Protein 5GI7 (pdb70)

Nearest PDB structures (foldseek):
  5gi7-assembly1_A  TM=1.005E+00  e=7.599E-46  Drosophila melanogaster
  5gih-assembly1_A  TM=1.004E+00  e=3.393E-44  Drosophila melanogaster
  5gii-assembly1_A  TM=1.003E+00  e=4.353E-44  Drosophila melanogaster
  5gi5-assembly1_A  TM=9.878E-01  e=3.208E-40  Drosophila melanogaster
  8wme-assembly2_A  TM=9.781E-01  e=5.289E-39  Drosophila melanogaster

Structure (mmCIF, N/CA/C/O backbone):
data_5GI7
#
_entry.id   5GI7
#
_cell.length_a   43.985
_cell.length_b   56.438
_cell.length_c   83.616
_cell.angle_alpha   90.000
_cell.angle_beta   90.000
_cell.angle_gamma   90.000
#
_symmetry.space_group_name_H-M   'P 21 21 21'
#
loop_
_entity.id
_entity.type
_entity.pdbx_description
1 polymer 'Dopamine N-acetyltransferase'
2 non-polymer 'COENZYME A'
3 non-polymer N-(2-phenylethyl)acetamide
4 non-polymer (4S,5S)-1,2-DITHIANE-4,5-DIOL
5 water water
#
loop_
_atom_site.group_PDB
_atom_site.id
_atom_site.type_symbol
_atom_site.label_atom_id
_atom_site.label_alt_id
_atom_site.label_comp_id
_atom_site.label_asym_id
_atom_site.label_entity_id
_atom_site.label_seq_id
_atom_site.pdbx_PDB_ins_code
_atom_site.Cartn_x
_atom_site.Cartn_y
_atom_site.Cartn_z
_atom_site.occupancy
_atom_site.B_iso_or_equiv
_atom_site.auth_seq_id
_atom_site.auth_comp_id
_atom_site.auth_asym_id
_atom_site.auth_atom_id
_atom_site.pdbx_PDB_model_num
ATOM 1 N N . PRO A 1 6 ? 29.908 83.272 3.688 1.00 25.87 21 PRO A N 1
ATOM 2 C CA . PRO A 1 6 ? 30.245 82.350 2.594 1.00 25.18 21 PRO A CA 1
ATOM 3 C C . PRO A 1 6 ? 31.751 82.281 2.336 1.00 23.25 21 PRO A C 1
ATOM 4 O O . PRO A 1 6 ? 32.374 83.314 2.116 1.00 24.35 21 PRO A O 1
ATOM 8 N N . TYR A 1 7 ? 32.327 81.081 2.372 1.00 20.45 22 TYR A N 1
ATOM 9 C CA . TYR A 1 7 ? 33.764 80.922 2.134 1.00 18.69 22 TYR A CA 1
ATOM 10 C C . TYR A 1 7 ? 34.074 79.588 1.450 1.00 16.92 22 TYR A C 1
ATOM 11 O O . TYR A 1 7 ? 33.262 78.661 1.485 1.00 18.30 22 TYR A O 1
ATOM 20 N N . THR A 1 8 ? 35.240 79.506 0.812 1.00 14.56 23 THR A N 1
ATOM 21 C CA . THR A 1 8 ? 35.713 78.268 0.197 1.00 14.15 23 THR A CA 1
ATOM 22 C C . THR A 1 8 ? 36.908 77.723 0.969 1.00 12.28 23 THR A C 1
ATOM 23 O O . THR A 1 8 ? 37.558 78.454 1.718 1.00 12.13 23 THR A O 1
ATOM 27 N N . ILE A 1 9 ? 37.180 76.435 0.790 1.00 12.13 24 ILE A N 1
ATOM 28 C CA . ILE A 1 9 ? 38.389 75.813 1.311 1.00 11.12 24 ILE A CA 1
ATOM 29 C C . ILE A 1 9 ? 39.157 75.311 0.093 1.00 10.73 24 ILE A C 1
ATOM 30 O O . ILE A 1 9 ? 38.635 74.512 -0.686 1.00 13.09 24 ILE A O 1
ATOM 35 N N . GLU A 1 10 ? 40.380 75.806 -0.083 1.00 9.51 25 GLU A N 1
ATOM 36 C CA . GLU A 1 10 ? 41.152 75.558 -1.299 1.00 10.31 25 GLU A CA 1
ATOM 37 C C . GLU A 1 10 ?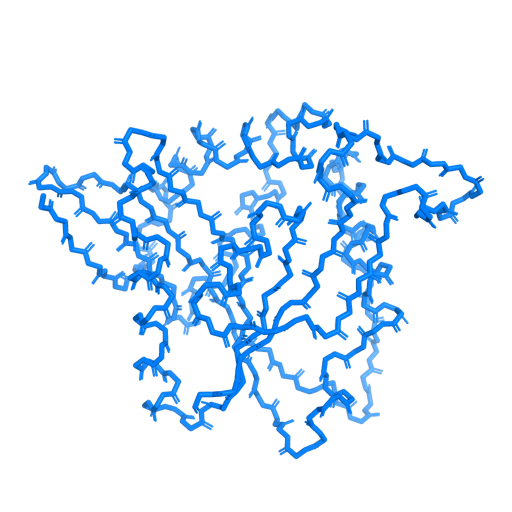 42.575 75.153 -0.972 1.00 9.82 25 GLU A C 1
ATOM 38 O O . GLU A 1 10 ? 43.107 75.522 0.068 1.00 9.47 25 GLU A O 1
ATOM 44 N N . LEU A 1 11 ? 43.197 74.410 -1.878 1.00 10.33 26 LEU A N 1
ATOM 45 C CA . LEU A 1 11 ? 44.604 74.079 -1.747 1.00 10.48 26 LEU A CA 1
ATOM 46 C C . LEU A 1 11 ? 45.440 75.353 -1.854 1.00 10.13 26 LEU A C 1
ATOM 47 O O . LEU A 1 11 ? 45.216 76.190 -2.729 1.00 11.53 26 LEU A O 1
ATOM 52 N N . ILE A 1 12 ? 46.406 75.495 -0.962 1.00 9.70 27 ILE A N 1
ATOM 53 C CA . ILE A 1 12 ? 47.345 76.597 -1.051 1.00 10.38 27 ILE A CA 1
ATOM 54 C C . ILE A 1 12 ? 48.381 76.316 -2.135 1.00 11.77 27 ILE A C 1
ATOM 55 O O . ILE A 1 12 ? 49.014 75.252 -2.139 1.00 12.89 27 ILE A O 1
ATOM 60 N N . GLN A 1 13 ? 48.507 77.274 -3.056 1.00 12.66 28 GLN A N 1
ATOM 61 C CA . GLN A 1 13 ? 49.396 77.219 -4.216 1.00 14.62 28 GLN A CA 1
ATOM 62 C C . GLN A 1 13 ? 50.684 77.966 -3.902 1.00 15.16 28 GLN A C 1
ATOM 63 O O . GLN A 1 13 ? 50.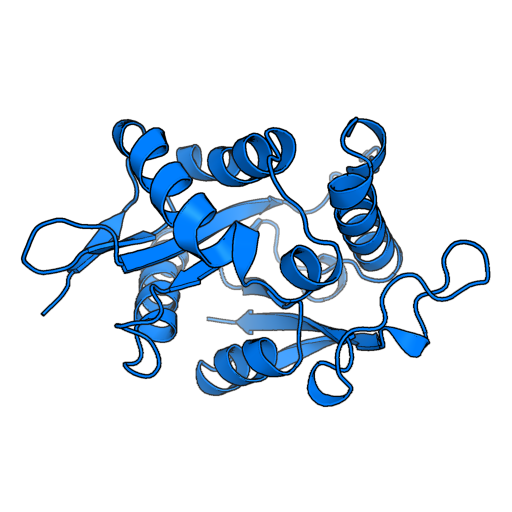707 78.796 -2.997 1.00 14.31 28 GLN A O 1
ATOM 69 N N . PRO A 1 14 ? 51.763 77.684 -4.655 1.00 16.10 29 PRO A N 1
ATOM 70 C CA . PRO A 1 14 ? 53.023 78.383 -4.373 1.00 17.54 29 PRO A CA 1
ATOM 71 C C . PRO A 1 14 ? 52.890 79.905 -4.455 1.00 17.83 29 PRO A C 1
ATOM 72 O O . PRO A 1 14 ? 53.501 80.609 -3.649 1.00 18.88 29 PRO A O 1
ATOM 76 N N . GLU A 1 15 ? 52.075 80.407 -5.377 1.00 18.12 30 GLU A N 1
ATOM 77 C CA . GLU A 1 15 ? 51.917 81.850 -5.524 1.00 18.65 30 GLU A CA 1
ATOM 78 C C . GLU A 1 15 ? 51.175 82.488 -4.349 1.00 17.42 30 GLU A C 1
ATOM 79 O O . GLU A 1 15 ? 51.065 83.712 -4.276 1.00 18.29 30 GLU A O 1
ATOM 85 N N . ASP A 1 16 ? 50.676 81.660 -3.433 1.00 14.88 31 ASP A N 1
ATOM 86 C CA . ASP A 1 16 ? 49.937 82.156 -2.278 1.00 13.37 31 ASP A CA 1
ATOM 87 C C . ASP A 1 16 ? 50.828 82.469 -1.083 1.00 12.93 31 ASP A C 1
ATOM 88 O O . ASP A 1 16 ? 50.338 82.955 -0.065 1.00 12.45 31 ASP A O 1
ATOM 93 N N . GLY A 1 17 ? 52.119 82.169 -1.194 1.00 12.94 32 GLY A N 1
ATOM 94 C CA . GLY A 1 17 ? 53.028 82.286 -0.066 1.00 13.48 32 GLY A CA 1
ATOM 95 C C . GLY A 1 17 ? 52.985 83.630 0.634 1.00 12.79 32 GLY A C 1
ATOM 96 O O . GLY A 1 17 ? 52.870 83.701 1.853 1.00 12.35 32 GLY A O 1
ATOM 97 N N . GLU A 1 18 ? 53.063 84.703 -0.137 1.00 12.97 33 GLU A N 1
ATOM 98 C CA . GLU A 1 18 ? 53.057 86.031 0.455 1.00 13.93 33 GLU A CA 1
ATOM 99 C C . GLU A 1 18 ? 51.746 86.325 1.171 1.00 12.40 33 GLU A C 1
ATOM 100 O O . GLU A 1 18 ? 51.751 86.881 2.265 1.00 12.15 33 GLU A O 1
ATOM 106 N N . ALA A 1 19 ? 50.628 85.944 0.562 1.00 11.29 34 ALA A N 1
ATOM 107 C CA . ALA A 1 19 ? 49.326 86.178 1.177 1.00 11.38 34 ALA A CA 1
ATOM 108 C C . ALA A 1 19 ? 49.157 85.359 2.454 1.00 9.77 34 ALA A C 1
ATOM 109 O O . ALA A 1 19 ? 48.565 85.824 3.432 1.00 9.57 34 ALA A O 1
ATOM 111 N N . VAL A 1 20 ? 49.662 84.130 2.442 1.00 9.06 35 VAL A N 1
ATOM 112 C CA . VAL A 1 20 ? 49.600 83.295 3.633 1.00 8.92 35 VAL A CA 1
ATOM 113 C C . VAL A 1 20 ? 50.401 83.938 4.767 1.00 8.49 35 VAL A C 1
ATOM 114 O O . VAL A 1 20 ? 49.925 84.050 5.896 1.00 8.78 35 VAL A O 1
ATOM 118 N N . ILE A 1 21 ? 51.616 84.376 4.456 1.00 8.97 36 ILE A N 1
ATOM 119 C CA . ILE A 1 21 ? 52.455 85.028 5.456 1.00 9.74 36 ILE A CA 1
ATOM 120 C C . ILE A 1 21 ? 51.807 86.310 5.971 1.00 9.01 36 ILE A C 1
ATOM 121 O O . ILE A 1 21 ? 51.841 86.583 7.173 1.00 8.72 36 ILE A O 1
ATOM 126 N N . ALA A 1 22 ? 51.190 87.080 5.079 1.00 9.25 37 ALA A N 1
ATOM 127 C CA . ALA A 1 22 ? 50.547 88.323 5.503 1.00 9.58 37 ALA A CA 1
ATOM 128 C C . ALA A 1 22 ? 49.431 88.027 6.501 1.00 8.79 37 ALA A C 1
ATOM 129 O O . ALA A 1 22 ? 49.286 88.728 7.508 1.00 9.53 37 ALA A O 1
ATOM 131 N N . MET A 1 23 ? 48.654 86.983 6.230 1.00 8.15 38 MET A N 1
ATOM 132 C CA . MET A 1 23 ? 47.566 86.610 7.118 1.00 7.78 38 MET A CA 1
ATOM 133 C C . MET A 1 23 ? 48.110 86.120 8.468 1.00 7.34 38 MET A C 1
ATOM 134 O O . MET A 1 23 ? 47.629 86.523 9.527 1.00 7.60 38 MET A O 1
ATOM 139 N N . LEU A 1 24 ? 49.130 85.269 8.429 1.00 7.36 39 LEU A N 1
ATOM 140 C CA . LEU A 1 24 ? 49.736 84.763 9.660 1.00 7.53 39 LEU A CA 1
ATOM 141 C C . LEU A 1 24 ? 50.338 85.881 10.511 1.00 6.92 39 LEU A C 1
ATOM 142 O O . LEU A 1 24 ? 50.203 85.884 11.733 1.00 7.43 39 LEU A O 1
ATOM 147 N N . LYS A 1 25 ? 50.988 86.843 9.865 1.00 7.36 40 LYS A N 1
ATOM 148 C CA . LYS A 1 25 ? 51.545 87.973 10.599 1.00 7.98 40 LYS A CA 1
ATOM 149 C C . LYS A 1 25 ? 50.458 88.777 11.295 1.00 7.68 40 LYS A C 1
ATOM 150 O O . LYS A 1 25 ? 50.684 89.335 12.370 1.00 8.92 40 LYS A O 1
ATOM 156 N N . THR A 1 26 ? 49.282 88.831 10.679 1.00 7.46 41 THR A N 1
ATOM 157 C CA . THR A 1 26 ? 48.162 89.583 11.227 1.00 7.54 41 THR A CA 1
ATOM 158 C C . THR A 1 26 ? 47.578 88.889 12.451 1.00 7.80 41 THR A C 1
ATOM 159 O O . THR A 1 26 ? 47.237 89.547 13.434 1.00 8.60 41 THR A O 1
ATOM 163 N N . PHE A 1 27 ? 47.469 87.561 12.387 1.00 6.39 42 PHE A N 1
ATOM 164 C CA . PHE A 1 27 ? 46.800 86.794 13.433 1.00 7.16 42 PHE A CA 1
ATOM 165 C C . PHE A 1 27 ? 47.772 85.932 14.227 1.00 6.67 42 PHE A C 1
ATOM 166 O O . PHE A 1 27 ? 48.257 86.365 15.265 1.00 7.19 42 PHE A O 1
ATOM 174 N N . PHE A 1 28 ? 48.073 84.739 13.719 1.00 6.79 43 PHE A N 1
ATOM 175 C CA . PHE A 1 28 ? 48.917 83.742 14.388 1.00 7.06 43 PHE A CA 1
ATOM 176 C C . PHE A 1 28 ? 50.185 84.283 15.071 1.00 6.68 43 PHE A C 1
ATOM 177 O O . PHE A 1 28 ? 50.469 83.923 16.218 1.00 6.72 43 PHE A O 1
ATOM 185 N N . PHE A 1 29 ? 50.943 85.142 14.390 1.00 7.22 44 PHE A N 1
ATOM 186 C CA . PHE A 1 29 ? 52.180 85.663 14.974 1.00 8.28 44 PHE A CA 1
ATOM 187 C C . PHE A 1 29 ? 51.885 86.470 16.238 1.00 7.96 44 PHE A C 1
ATOM 188 O O . PHE A 1 29 ? 52.740 86.596 17.113 1.00 9.06 44 PHE A O 1
ATOM 196 N N . LYS A 1 30 ? 50.687 87.050 16.290 1.00 8.42 45 LYS A N 1
ATOM 197 C CA . LYS A 1 30 ? 50.259 87.910 17.393 1.00 8.48 45 LYS A CA 1
ATOM 198 C C . LYS A 1 30 ? 49.347 87.221 18.397 1.00 8.33 45 LYS A C 1
ATOM 199 O O . LYS A 1 30 ? 49.151 87.743 19.498 1.00 10.30 45 LYS A O 1
ATOM 205 N N . ASP A 1 31 ? 48.752 86.088 18.028 1.00 7.12 46 ASP A N 1
ATOM 206 C CA . ASP A 1 31 ? 47.676 85.561 18.854 1.00 6.77 46 ASP A CA 1
ATOM 207 C C . ASP A 1 31 ? 47.697 84.064 19.154 1.00 6.95 46 ASP A C 1
ATOM 208 O O . ASP A 1 31 ? 46.839 83.569 19.878 1.00 7.39 46 ASP A O 1
ATOM 213 N N . GLU A 1 32 ? 48.680 83.343 18.633 1.00 6.99 47 GLU A N 1
ATOM 214 C CA . GLU A 1 32 ? 48.924 81.994 19.116 1.00 6.59 47 GLU A CA 1
ATOM 215 C C . GLU A 1 32 ? 49.526 82.147 20.528 1.00 6.11 47 GLU A C 1
ATOM 216 O O . GLU A 1 32 ? 50.299 83.067 20.772 1.00 6.97 47 GLU A O 1
ATOM 222 N N . PRO A 1 33 ? 49.134 81.283 21.486 1.00 6.3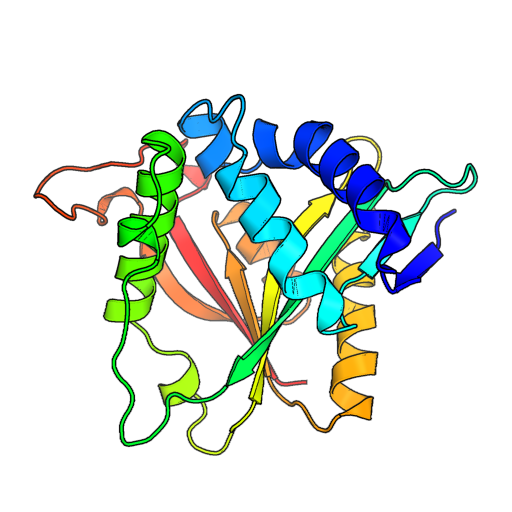4 48 PRO A N 1
ATOM 223 C CA . PRO A 1 33 ? 49.505 81.555 22.887 1.00 7.31 48 PRO A CA 1
ATOM 224 C C . PRO A 1 33 ? 51.000 81.690 23.201 1.00 6.77 48 PRO A C 1
ATOM 225 O O . PRO A 1 33 ? 51.363 82.566 23.990 1.00 7.14 48 PRO A O 1
ATOM 229 N N . LEU A 1 34 ? 51.850 80.845 22.630 1.00 6.92 49 LEU A N 1
ATOM 230 C CA . LEU A 1 34 ? 53.281 80.960 22.893 1.00 6.94 49 LEU A CA 1
ATOM 231 C C . LEU A 1 34 ? 53.845 82.238 22.286 1.00 6.97 49 LEU A C 1
ATOM 232 O O . LEU A 1 34 ? 54.602 82.964 22.934 1.00 7.97 49 LEU A O 1
ATOM 237 N N . ASN A 1 35 ? 53.466 82.503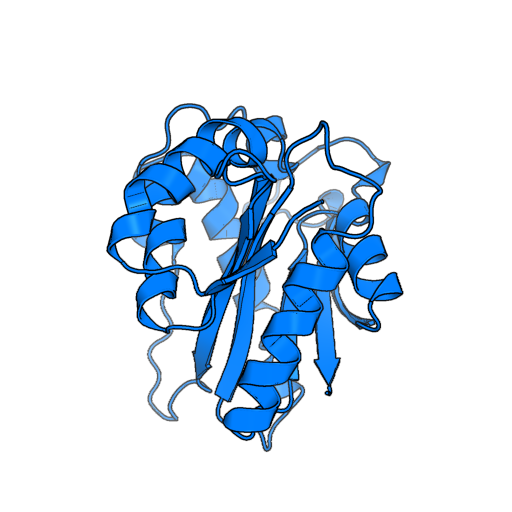 21.039 1.00 7.06 50 ASN A N 1
ATOM 238 C CA . ASN A 1 35 ? 53.905 83.704 20.341 1.00 7.31 50 ASN A CA 1
ATOM 239 C C . ASN A 1 35 ? 53.536 84.968 21.102 1.00 7.57 50 ASN A C 1
ATOM 240 O O . ASN A 1 35 ? 54.349 85.878 21.259 1.00 8.62 50 ASN A O 1
ATOM 245 N N . THR A 1 36 ? 52.292 85.046 21.557 1.00 7.14 51 THR A N 1
ATOM 246 C CA . THR A 1 36 ? 51.869 86.241 22.258 1.00 8.28 51 THR A CA 1
ATOM 247 C C . THR A 1 36 ? 52.483 86.326 23.646 1.00 8.06 51 THR A C 1
ATOM 248 O O . THR A 1 36 ? 52.830 87.410 24.098 1.00 9.16 51 THR A O 1
ATOM 252 N N . PHE A 1 37 ? 52.658 85.186 24.309 1.00 8.34 52 PHE A N 1
ATOM 253 C CA . PHE A 1 37 ? 53.322 85.197 25.601 1.00 8.99 52 PHE A CA 1
ATOM 254 C C . PHE A 1 37 ? 54.723 85.792 25.490 1.00 9.79 52 PHE A C 1
ATOM 255 O O . PHE A 1 37 ? 55.125 86.598 26.328 1.00 10.70 52 PHE A O 1
ATOM 263 N N . LEU A 1 38 ? 55.457 85.396 24.450 1.00 9.78 53 LEU A N 1
ATOM 264 C CA . LEU A 1 38 ? 56.823 85.867 24.242 1.00 10.70 53 LEU A CA 1
ATOM 265 C C . LEU A 1 38 ? 56.904 87.240 23.598 1.00 11.43 53 LEU A C 1
ATOM 266 O O . LEU A 1 38 ? 57.974 87.839 23.586 1.00 12.11 53 LEU A O 1
ATOM 271 N N . ASP A 1 39 ? 55.795 87.725 23.049 1.00 12.38 54 ASP A N 1
ATOM 272 C CA . ASP A 1 39 ? 55.808 88.946 22.250 1.00 14.15 54 ASP A CA 1
ATOM 273 C C . ASP A 1 39 ? 56.780 88.733 21.088 1.00 14.09 54 ASP A C 1
ATOM 274 O O . ASP A 1 39 ? 57.824 89.381 20.990 1.00 14.90 54 ASP A O 1
ATOM 279 N N . LEU A 1 40 ? 56.412 87.805 20.209 1.00 14.43 55 LEU A N 1
ATOM 280 C CA . LEU A 1 40 ? 57.309 87.293 19.180 1.00 15.21 55 LEU A CA 1
ATOM 281 C C . LEU A 1 40 ? 57.866 88.375 18.258 1.00 15.28 55 LEU A C 1
ATOM 282 O O . LEU A 1 40 ? 59.042 88.339 17.891 1.00 16.15 55 LEU A O 1
ATOM 287 N N . GLY A 1 41 ? 57.015 89.329 17.885 1.00 15.59 56 GLY A N 1
ATOM 288 C CA . GLY A 1 41 ? 57.404 90.422 17.009 1.00 16.05 56 GLY A CA 1
ATOM 289 C C . GLY A 1 41 ? 57.710 89.991 15.587 1.00 16.09 56 GLY A C 1
ATOM 290 O O . GLY A 1 41 ? 57.115 89.043 15.071 1.00 17.80 56 GLY A O 1
ATOM 291 N N . GLU A 1 42 ? 58.636 90.697 14.944 1.00 15.53 57 GLU A N 1
ATOM 292 C CA . GLU A 1 42 ? 59.133 90.279 13.639 1.00 15.32 57 GLU A CA 1
ATOM 293 C C . GLU A 1 42 ? 59.866 88.959 13.809 1.00 14.03 57 GLU A C 1
ATOM 294 O O . GLU A 1 42 ? 60.681 88.812 14.718 1.00 14.52 57 GLU A O 1
ATOM 300 N N . CYS A 1 43 ? 59.569 87.994 12.946 1.00 12.96 58 CYS A N 1
ATOM 301 C CA . CYS A 1 43 ? 60.177 86.682 13.068 1.00 12.50 58 CYS A CA 1
ATOM 302 C C . CYS A 1 43 ? 60.274 86.008 11.708 1.00 12.71 58 CYS A C 1
ATOM 303 O O . CYS A 1 43 ? 59.396 85.240 11.308 1.00 12.37 58 CYS A O 1
ATOM 306 N N . LYS A 1 44 ? 61.356 86.296 11.001 1.00 14.09 59 LYS A N 1
ATOM 307 C CA . LYS A 1 44 ? 61.560 85.715 9.689 1.00 14.90 59 LYS A CA 1
ATOM 308 C C . LYS A 1 44 ? 61.698 84.202 9.770 1.00 14.62 59 LYS A C 1
ATOM 309 O O . LYS A 1 44 ? 61.350 83.499 8.824 1.00 14.32 59 LYS A O 1
ATOM 315 N N . GLU A 1 45 ? 62.197 83.704 10.900 1.00 14.04 60 GLU A N 1
ATOM 316 C CA . GLU A 1 45 ? 62.324 82.263 11.098 1.00 13.85 60 GLU A CA 1
ATOM 317 C C . GLU A 1 45 ? 60.962 81.567 11.069 1.00 12.27 60 GLU A C 1
ATOM 318 O O . GLU A 1 45 ? 60.834 80.471 10.520 1.00 12.44 60 GLU A O 1
ATOM 324 N N . LEU A 1 46 ? 59.947 82.194 11.658 1.00 11.37 61 LEU A N 1
ATOM 325 C CA . LEU A 1 46 ? 58.612 81.606 11.646 1.00 10.83 61 LEU A CA 1
ATOM 326 C C . LEU A 1 46 ? 57.995 81.709 10.254 1.00 10.41 61 LEU A C 1
ATOM 327 O O . LEU A 1 46 ? 57.236 80.834 9.839 1.00 10.57 61 LEU A O 1
ATOM 332 N N . GLU A 1 47 ? 58.307 82.782 9.535 1.00 11.16 62 GLU A N 1
ATOM 333 C CA . GLU A 1 47 ? 57.886 82.870 8.141 1.00 11.40 62 GLU A CA 1
ATOM 334 C C . GLU A 1 47 ? 58.450 81.693 7.344 1.00 11.94 62 GLU A C 1
ATOM 335 O O . GLU A 1 47 ? 57.721 81.018 6.614 1.00 11.92 62 GLU A O 1
ATOM 341 N N . LYS A 1 48 ? 59.746 81.455 7.502 1.00 12.40 63 LYS A N 1
ATOM 342 C CA . LYS A 1 48 ? 60.427 80.341 6.858 1.00 13.31 63 LYS A CA 1
ATOM 343 C C . LYS A 1 48 ? 59.790 79.003 7.237 1.00 12.58 63 LYS A C 1
ATOM 344 O O . LYS A 1 48 ? 59.523 78.163 6.378 1.00 13.10 63 LYS A O 1
ATOM 350 N N . TYR A 1 49 ? 59.545 78.822 8.531 1.00 11.88 64 TYR A N 1
ATOM 351 C CA . TYR A 1 49 ? 58.938 77.608 9.067 1.00 11.44 64 TYR A CA 1
ATOM 352 C C . TYR A 1 49 ? 57.561 77.361 8.451 1.00 11.81 64 TYR A C 1
ATOM 353 O O . TYR A 1 49 ? 57.196 76.228 8.139 1.00 12.38 64 TYR A O 1
ATOM 362 N N . SER A 1 50 ? 56.794 78.431 8.282 1.00 11.19 65 SER A N 1
ATOM 363 C CA . SER A 1 50 ? 55.429 78.316 7.787 1.00 11.94 65 SER A CA 1
ATOM 364 C C . SER A 1 50 ? 55.376 78.022 6.291 1.00 12.54 65 SER A C 1
ATOM 365 O O . SER A 1 50 ? 54.463 77.341 5.825 1.00 13.63 65 SER A O 1
ATOM 368 N N . LEU A 1 51 ? 56.347 78.528 5.540 1.00 12.46 66 LEU A N 1
ATOM 369 C CA . LEU A 1 51 ? 56.369 78.304 4.097 1.00 13.05 66 LEU A CA 1
ATOM 370 C C . LEU A 1 51 ? 56.837 76.896 3.734 1.00 13.46 66 LEU A C 1
ATOM 371 O O . LEU A 1 51 ? 56.479 76.368 2.678 1.00 13.20 66 LEU A O 1
ATOM 376 N N . LYS A 1 52 ? 57.646 76.296 4.600 1.00 14.29 67 LYS A N 1
ATOM 377 C CA . LYS A 1 52 ? 58.221 74.979 4.324 1.00 15.71 67 LYS A CA 1
ATOM 378 C C . LYS A 1 52 ? 57.236 73.883 3.899 1.00 15.31 67 LYS A C 1
ATOM 379 O O . LYS A 1 52 ? 57.504 73.162 2.942 1.00 16.55 67 LYS A O 1
ATOM 385 N N . PRO A 1 53 ? 56.100 73.740 4.602 1.00 14.63 68 PRO A N 1
ATOM 386 C CA . PRO A 1 53 ? 55.247 72.619 4.191 1.00 14.95 68 PRO A CA 1
ATOM 387 C C . PRO A 1 53 ? 54.490 72.828 2.884 1.00 12.65 68 PRO A C 1
ATOM 388 O O . PRO A 1 53 ? 53.974 71.854 2.334 1.00 11.43 68 PRO A O 1
ATOM 392 N N . LEU A 1 54 ? 54.406 74.060 2.393 1.00 11.42 69 LEU A N 1
ATOM 393 C CA . LEU A 1 54 ? 53.532 74.322 1.245 1.00 11.11 69 LEU A CA 1
ATOM 394 C C . LEU A 1 54 ? 53.744 73.420 0.024 1.00 10.96 69 LEU A C 1
ATOM 395 O O . LEU A 1 54 ? 52.761 72.934 -0.533 1.00 9.57 69 LEU A O 1
ATOM 400 N N . PRO A 1 55 ? 55.012 73.188 -0.391 1.00 11.00 70 PRO A N 1
ATOM 401 C CA . PRO A 1 55 ? 55.221 72.336 -1.570 1.00 11.96 70 PRO A CA 1
ATOM 402 C C . PRO A 1 55 ? 54.784 70.876 -1.387 1.00 11.31 70 PRO A C 1
ATOM 403 O O . PRO A 1 55 ? 54.782 70.139 -2.371 1.00 12.06 70 PRO A O 1
ATOM 407 N N . ASP A 1 56 ? 54.418 70.462 -0.176 1.00 11.69 71 ASP A N 1
ATOM 408 C CA . ASP A 1 56 ? 53.864 69.125 0.006 1.00 11.49 71 ASP A CA 1
ATOM 409 C C . ASP A 1 56 ? 52.450 69.028 -0.561 1.00 11.14 71 ASP A C 1
ATOM 410 O O . ASP A 1 56 ? 51.886 67.943 -0.628 1.00 12.43 71 ASP A O 1
ATOM 415 N N . ASN A 1 57 ? 51.867 70.160 -0.947 1.00 11.00 72 ASN A N 1
ATOM 416 C CA . ASN A 1 57 ? 50.571 70.153 -1.626 1.00 11.07 72 ASN A CA 1
ATOM 417 C C . ASN A 1 57 ? 49.416 69.554 -0.801 1.00 11.42 72 ASN A C 1
ATOM 418 O O . ASN A 1 57 ? 48.547 68.861 -1.326 1.00 11.82 72 ASN A O 1
ATOM 423 N N . CYS A 1 58 ? 49.404 69.850 0.493 1.00 10.03 73 CYS A N 1
ATOM 424 C CA . CYS A 1 58 ? 48.322 69.408 1.367 1.00 10.06 73 CYS A CA 1
ATOM 425 C C . CYS A 1 58 ? 48.037 70.439 2.458 1.00 8.98 73 CYS A C 1
ATOM 426 O O . CYS A 1 58 ? 47.643 70.083 3.574 1.00 8.81 73 CYS A O 1
ATOM 429 N N . SER A 1 59 ? 48.231 71.715 2.125 1.00 8.52 74 SER A N 1
ATOM 430 C CA . SER A 1 59 ? 47.867 72.825 3.007 1.00 7.80 74 SER A CA 1
ATOM 431 C C . SER A 1 59 ? 46.658 73.556 2.441 1.00 8.18 74 SER A C 1
ATOM 432 O O . SER A 1 59 ? 46.536 73.709 1.222 1.00 8.95 74 SER A O 1
ATOM 435 N N . TYR A 1 60 ? 45.777 74.028 3.320 1.00 7.44 75 TYR A N 1
ATOM 436 C CA . TYR A 1 60 ? 44.497 74.583 2.894 1.00 7.53 75 TYR A CA 1
ATOM 437 C C . TYR A 1 60 ? 44.266 75.991 3.406 1.00 7.05 75 TYR A C 1
ATOM 438 O O . TYR A 1 60 ? 44.680 76.351 4.507 1.00 7.15 75 TYR A O 1
ATOM 447 N N . LYS A 1 61 ? 43.603 76.779 2.572 1.00 7.48 76 LYS A N 1
ATOM 448 C CA . LYS A 1 61 ? 43.197 78.124 2.925 1.00 7.38 76 LYS A CA 1
ATOM 449 C C . LYS A 1 61 ? 41.683 78.225 2.874 1.00 7.29 76 LYS A C 1
ATOM 450 O O . LYS A 1 61 ? 41.032 77.652 1.995 1.00 8.01 76 LYS A O 1
ATOM 456 N N . ALA A 1 62 ? 41.133 78.965 3.827 1.00 6.98 77 ALA A N 1
ATOM 457 C CA . ALA A 1 62 ? 39.735 79.358 3.815 1.00 7.49 77 ALA A CA 1
ATOM 458 C C . ALA A 1 62 ? 39.699 80.769 3.256 1.00 7.50 77 ALA A C 1
ATOM 459 O O . ALA A 1 62 ? 40.454 81.632 3.693 1.00 7.59 77 ALA A O 1
ATOM 461 N N . VAL A 1 63 ? 38.830 81.000 2.283 1.00 8.61 78 VAL A N 1
ATOM 462 C CA . VAL A 1 63 ? 38.831 82.251 1.546 1.00 9.45 78 VAL A CA 1
ATOM 463 C C . VAL A 1 63 ? 37.421 82.820 1.524 1.00 10.21 78 VAL A C 1
ATOM 464 O O . VAL A 1 63 ? 36.475 82.119 1.168 1.00 12.03 78 VAL A O 1
ATOM 468 N N . ASN A 1 64 ? 37.270 84.086 1.904 1.00 10.22 79 ASN A N 1
ATOM 469 C CA . ASN A 1 64 ? 35.938 84.670 1.975 1.00 11.82 79 ASN A CA 1
ATOM 470 C C . ASN A 1 64 ? 35.418 85.073 0.603 1.00 14.18 79 ASN A C 1
ATOM 471 O O . ASN A 1 64 ? 36.092 84.882 -0.414 1.00 13.87 79 ASN A O 1
ATOM 476 N N . LYS A 1 65 ? 34.222 85.645 0.574 1.00 16.67 80 LYS A N 1
ATOM 477 C CA . LYS A 1 65 ? 33.583 85.966 -0.695 1.00 19.78 80 LYS A CA 1
ATOM 478 C C . LYS A 1 65 ? 34.315 87.075 -1.458 1.00 20.78 80 LYS A C 1
ATOM 479 O O . LYS A 1 65 ? 34.091 87.269 -2.652 1.00 23.61 80 LYS A O 1
ATOM 485 N N . LYS A 1 66 ? 35.182 87.809 -0.775 1.00 20.16 81 LYS A N 1
ATOM 486 C CA . LYS A 1 66 ? 35.959 88.853 -1.430 1.00 20.18 81 LYS A CA 1
ATOM 487 C C . LYS A 1 66 ? 37.351 88.386 -1.848 1.00 19.25 81 LYS A C 1
ATOM 488 O O . LYS A 1 66 ? 38.153 89.174 -2.356 1.00 20.75 81 LYS A O 1
ATOM 494 N N . GLY A 1 67 ? 37.638 87.106 -1.641 1.00 15.54 82 GLY A N 1
ATOM 495 C CA . GLY A 1 67 ? 38.907 86.552 -2.067 1.00 13.82 82 GLY A CA 1
ATOM 496 C C . GLY A 1 67 ? 40.039 86.679 -1.058 1.00 11.96 82 GLY A C 1
ATOM 497 O O . GLY A 1 67 ? 41.194 86.399 -1.385 1.00 13.35 82 GLY A O 1
ATOM 498 N N . GLU A 1 68 ? 39.715 87.084 0.170 1.00 10.39 83 GLU A N 1
ATOM 499 C CA . GLU A 1 68 ? 40.714 87.243 1.225 1.00 9.87 83 GLU A CA 1
ATOM 500 C C . GLU A 1 68 ? 40.874 85.960 2.025 1.00 8.54 83 GLU A C 1
ATOM 501 O O . GLU A 1 68 ? 39.888 85.295 2.338 1.00 8.32 83 GLU A O 1
ATOM 507 N N . ILE A 1 69 ? 42.114 85.617 2.359 1.00 8.03 84 ILE A N 1
ATOM 508 C CA . ILE A 1 69 ? 42.367 84.453 3.202 1.00 7.60 84 ILE A CA 1
ATOM 509 C C . ILE A 1 69 ? 41.916 84.757 4.629 1.00 7.35 84 ILE A C 1
ATOM 510 O O . ILE A 1 69 ? 42.368 85.730 5.237 1.00 8.44 84 ILE A O 1
ATOM 515 N N . ILE A 1 70 ? 41.007 83.931 5.139 1.00 6.74 85 ILE A N 1
ATOM 516 C CA . ILE A 1 70 ? 40.462 84.087 6.484 1.00 7.07 85 ILE A CA 1
ATOM 517 C C . ILE A 1 70 ? 40.825 82.914 7.395 1.00 6.21 85 ILE A C 1
ATOM 518 O O . ILE A 1 70 ? 40.467 82.899 8.561 1.00 6.30 85 ILE A O 1
ATOM 523 N N . GLY A 1 71 ? 41.556 81.937 6.871 1.00 6.25 86 GLY A N 1
ATOM 524 C CA . GLY A 1 71 ? 42.037 80.847 7.694 1.00 6.68 86 GLY A CA 1
ATOM 525 C C . GLY A 1 71 ? 43.021 80.005 6.919 1.00 6.25 86 GLY A C 1
ATOM 526 O O . GLY A 1 71 ? 42.941 79.944 5.700 1.00 7.05 86 GLY A O 1
ATOM 527 N N . VAL A 1 72 ? 43.961 79.374 7.619 1.00 5.91 87 VAL A N 1
ATOM 528 C CA . VAL A 1 72 ? 44.831 78.388 6.994 1.00 6.33 87 VAL A CA 1
ATOM 529 C C . VAL A 1 72 ? 45.075 77.227 7.939 1.00 6.41 87 VAL A C 1
ATOM 530 O O . VAL A 1 72 ? 45.041 77.386 9.162 1.00 6.60 87 VAL A O 1
ATOM 534 N N . PHE A 1 73 ? 45.318 76.057 7.358 1.00 6.39 88 PHE A N 1
ATOM 535 C CA . PHE A 1 73 ? 45.891 74.928 8.081 1.00 6.33 88 PHE A CA 1
ATOM 536 C C . PHE A 1 73 ? 47.006 74.418 7.182 1.00 6.44 88 PHE A C 1
ATOM 537 O O . PHE A 1 73 ? 46.764 73.858 6.107 1.00 7.43 88 PHE A O 1
ATOM 545 N N . LEU A 1 74 ? 48.235 74.679 7.610 1.00 7.08 89 LEU A N 1
ATOM 546 C CA . LEU A 1 74 ? 49.417 74.290 6.858 1.00 6.94 89 LEU A CA 1
ATOM 547 C C . LEU A 1 74 ? 49.849 72.928 7.370 1.00 7.47 89 LEU A C 1
ATOM 548 O O . LEU A 1 74 ? 50.087 72.773 8.573 1.00 7.78 89 LEU A O 1
ATOM 553 N N . ASN A 1 75 ? 49.911 71.948 6.466 1.00 7.26 90 ASN A N 1
ATOM 554 C CA . ASN A 1 75 ? 50.236 70.574 6.811 1.00 7.63 90 ASN A CA 1
ATOM 555 C C . ASN A 1 75 ? 51.437 70.108 6.014 1.00 8.87 90 ASN A C 1
ATOM 556 O O . ASN A 1 75 ? 51.631 70.519 4.870 1.00 9.68 90 ASN A O 1
ATOM 561 N N . GLY A 1 76 ? 52.222 69.212 6.590 1.00 10.66 91 GLY A N 1
ATOM 562 C CA . GLY A 1 76 ? 53.306 68.592 5.856 1.00 11.34 91 GLY A CA 1
ATOM 563 C C . GLY A 1 76 ? 53.301 67.104 6.106 1.00 10.86 91 GLY A C 1
ATOM 564 O O . GLY A 1 76 ? 52.750 66.639 7.096 1.00 9.85 91 GLY A O 1
ATOM 565 N N . LEU A 1 77 ? 53.913 66.363 5.199 1.00 12.12 92 LEU A N 1
ATOM 566 C CA . LEU A 1 77 ? 54.081 64.937 5.371 1.00 12.76 92 LEU A CA 1
ATOM 567 C C . LEU A 1 77 ? 55.243 64.693 6.306 1.00 10.93 92 LEU A C 1
ATOM 568 O O . LEU A 1 77 ? 56.278 65.346 6.196 1.00 12.26 92 LEU A O 1
ATOM 573 N N . MET A 1 78 ? 55.080 63.743 7.214 1.00 10.15 93 MET A N 1
ATOM 574 C CA . MET A 1 78 ? 56.169 63.331 8.081 1.00 11.41 93 MET A CA 1
ATOM 575 C C . MET A 1 78 ? 56.446 61.864 7.875 1.00 10.45 93 MET A C 1
ATOM 576 O O . MET A 1 78 ? 55.519 61.048 7.840 1.00 11.16 93 MET A O 1
ATOM 581 N N . ARG A 1 79 ? 57.725 61.526 7.794 1.00 11.33 94 ARG A N 1
ATOM 582 C CA . ARG A 1 79 ? 58.139 60.154 7.568 1.00 12.17 94 ARG A CA 1
ATOM 583 C C . ARG A 1 79 ? 58.815 59.558 8.787 1.00 13.02 94 ARG A C 1
ATOM 584 O O . ARG A 1 79 ? 59.552 60.244 9.505 1.00 13.38 94 ARG A O 1
ATOM 592 N N . ARG A 1 80 ? 58.548 58.277 9.013 1.00 12.99 95 ARG A N 1
ATOM 593 C CA . ARG A 1 80 ? 59.218 57.495 10.043 1.00 13.44 95 ARG A CA 1
ATOM 594 C C . ARG A 1 80 ? 60.721 57.691 9.911 1.00 14.39 95 ARG A C 1
ATOM 595 O O . ARG A 1 80 ? 61.246 57.582 8.814 1.00 14.30 95 ARG A O 1
ATOM 603 N N . PRO A 1 81 ? 61.413 58.004 11.022 1.00 15.37 96 PRO A N 1
ATOM 604 C CA . PRO A 1 81 ? 62.872 58.139 10.965 1.00 16.22 96 PRO A CA 1
ATOM 605 C C . PRO A 1 81 ? 63.522 56.890 10.370 1.00 16.05 96 PRO A C 1
ATOM 606 O O . PRO A 1 81 ? 63.107 55.769 10.673 1.00 15.58 96 PRO A O 1
ATOM 610 N N . SER A 1 82 ? 64.509 57.088 9.505 1.00 16.47 97 SER A N 1
ATOM 611 C CA . SER A 1 82 ? 65.212 55.974 8.883 1.00 17.42 97 SER A CA 1
ATOM 612 C C . SER A 1 82 ? 65.939 55.161 9.940 1.00 16.26 97 SER A C 1
ATOM 613 O O . SER A 1 82 ? 66.231 55.671 11.026 1.00 15.63 97 SER A O 1
ATOM 616 N N . PRO A 1 83 ? 66.216 53.881 9.641 1.00 16.65 98 PRO A N 1
ATOM 617 C CA . PRO A 1 83 ? 66.959 53.084 10.616 1.00 16.62 98 PRO A CA 1
ATOM 618 C C . PRO A 1 83 ? 68.306 53.708 10.958 1.00 16.34 98 PRO A C 1
ATOM 619 O O . PRO A 1 83 ? 68.788 53.487 12.064 1.00 17.05 98 PRO A O 1
ATOM 623 N N . ASP A 1 84 ? 68.881 54.478 10.032 1.00 15.59 99 ASP A N 1
ATOM 624 C CA . ASP A 1 84 ? 70.171 55.134 10.237 1.00 16.46 99 ASP A CA 1
ATOM 625 C C . ASP A 1 84 ? 70.017 56.632 10.497 1.00 17.12 99 ASP A C 1
ATOM 626 O O . ASP A 1 84 ? 70.923 57.419 10.207 1.00 17.16 99 ASP A O 1
ATOM 631 N N . ASP A 1 85 ? 68.865 57.025 11.029 1.00 18.42 100 ASP A N 1
ATOM 632 C CA . ASP A 1 85 ? 68.564 58.430 11.247 1.00 19.24 100 ASP A CA 1
ATOM 633 C C . ASP A 1 85 ? 69.591 59.097 12.143 1.00 19.59 100 ASP A C 1
ATOM 634 O O . ASP A 1 85 ? 70.113 58.480 13.075 1.00 20.71 100 ASP A O 1
ATOM 639 N N . VAL A 1 86 ? 69.901 60.351 11.827 1.00 19.50 101 VAL A N 1
ATOM 640 C CA . VAL A 1 86 ? 70.720 61.191 12.689 1.00 20.43 101 VAL A CA 1
ATOM 641 C C . VAL A 1 86 ? 69.817 62.331 13.136 1.00 21.09 101 VAL A C 1
ATOM 642 O O . VAL A 1 86 ? 69.639 63.314 12.411 1.00 21.02 101 VAL A O 1
ATOM 646 N N . PRO A 1 87 ? 69.199 62.186 14.319 1.00 22.05 102 PRO A N 1
ATOM 647 C CA . PRO A 1 87 ? 68.236 63.216 14.717 1.00 22.51 102 PRO A CA 1
ATOM 648 C C . PRO A 1 87 ? 68.903 64.566 14.941 1.00 21.76 102 PRO A C 1
ATOM 649 O O . PRO A 1 87 ? 70.062 64.645 15.360 1.00 21.78 102 PRO A O 1
ATOM 653 N N . GLU A 1 88 ? 68.156 65.617 14.628 1.00 21.08 103 GLU A N 1
ATOM 654 C CA . GLU A 1 88 ? 68.649 66.985 14.677 1.00 22.07 103 GLU A CA 1
ATOM 655 C C . GLU A 1 88 ? 67.684 67.861 15.469 1.00 19.82 103 GLU A C 1
ATOM 656 O O . GLU A 1 88 ? 66.470 67.679 15.406 1.00 20.52 103 GLU A O 1
ATOM 662 N N . LYS A 1 89 ? 68.230 68.804 16.226 1.00 17.71 104 LYS A N 1
ATOM 663 C CA . LYS A 1 89 ? 67.415 69.753 16.970 1.00 16.86 104 LYS A CA 1
ATOM 664 C C . LYS A 1 89 ? 67.107 70.957 16.095 1.00 15.65 104 LYS A C 1
ATOM 665 O O . LYS A 1 89 ? 68.028 71.624 15.615 1.00 15.93 104 LYS A O 1
ATOM 671 N N . ALA A 1 90 ? 65.823 71.251 15.905 1.00 15.21 105 ALA A N 1
ATOM 672 C CA . ALA A 1 90 ? 65.415 72.401 15.105 1.00 15.85 105 ALA A CA 1
ATOM 673 C C . ALA A 1 90 ? 65.944 73.704 15.685 1.00 15.57 105 ALA A C 1
ATOM 674 O O . ALA A 1 90 ? 66.243 74.644 14.952 1.00 16.93 105 ALA A O 1
ATOM 676 N N . ALA A 1 91 ? 66.052 73.761 17.006 1.00 15.04 106 ALA A N 1
ATOM 677 C CA . ALA A 1 91 ? 66.460 74.990 17.676 1.00 15.29 106 ALA A CA 1
ATOM 678 C C . ALA A 1 91 ? 67.900 75.391 17.366 1.00 16.42 106 ALA A C 1
ATOM 679 O O . ALA A 1 91 ? 68.254 76.563 17.478 1.00 17.03 106 ALA A O 1
ATOM 681 N N . ASP A 1 92 ? 68.729 74.430 16.974 1.00 17.25 107 ASP A N 1
ATOM 682 C CA . ASP A 1 92 ? 70.147 74.717 16.757 1.00 20.02 107 ASP A CA 1
ATOM 683 C C . ASP A 1 92 ? 70.401 75.758 15.664 1.00 22.08 107 ASP A C 1
ATOM 684 O O . ASP A 1 92 ? 71.300 76.590 15.792 1.00 24.10 107 ASP A O 1
ATOM 689 N N . SER A 1 93 ? 69.599 75.721 14.606 1.00 22.85 108 SER A N 1
ATOM 690 C CA . SER A 1 93 ? 69.805 76.587 13.448 1.00 24.67 108 SER A CA 1
ATOM 691 C C . SER A 1 93 ? 68.901 77.822 13.437 1.00 24.94 108 SER A C 1
ATOM 692 O O . SER A 1 93 ? 68.638 78.392 12.376 1.00 26.01 108 SER A O 1
ATOM 695 N N . CYS A 1 94 ? 68.444 78.239 14.616 1.00 23.87 109 CYS A N 1
ATOM 696 C CA . CYS A 1 94 ? 67.570 79.403 14.744 1.00 23.10 109 CYS A CA 1
ATOM 697 C C . CYS A 1 94 ? 68.266 80.560 15.478 1.00 23.50 109 CYS A C 1
ATOM 698 O O . CYS A 1 94 ? 68.731 80.389 16.601 1.00 25.19 109 CYS A O 1
ATOM 701 N N . GLU A 1 95 ? 68.328 81.732 14.844 1.00 22.38 110 GLU A N 1
ATOM 702 C CA . GLU A 1 95 ? 69.013 82.899 15.416 1.00 22.33 110 GLU A CA 1
ATOM 703 C C . GLU A 1 95 ? 68.098 83.850 16.207 1.00 21.32 110 GLU A C 1
ATOM 704 O O . GLU A 1 95 ? 68.573 84.789 16.849 1.00 24.03 110 GLU A O 1
ATOM 710 N N . HIS A 1 96 ? 66.791 83.629 16.125 1.00 17.92 111 HIS A N 1
ATOM 711 C CA . HIS A 1 96 ? 65.786 84.474 16.777 1.00 16.28 111 HIS A CA 1
ATOM 712 C C . HIS A 1 96 ? 65.555 83.929 18.187 1.00 15.32 111 HIS A C 1
ATOM 713 O O . HIS A 1 96 ? 65.058 82.819 18.337 1.00 14.94 111 HIS A O 1
ATOM 720 N N . PRO A 1 97 ? 65.934 84.688 19.230 1.00 15.57 112 PRO A N 1
ATOM 721 C CA . PRO A 1 97 ? 65.893 84.101 20.580 1.00 15.57 112 PRO A CA 1
ATOM 722 C C . PRO A 1 97 ? 64.512 83.649 21.059 1.00 14.70 112 PRO A C 1
ATOM 723 O O . PRO A 1 97 ? 64.401 82.607 21.710 1.00 15.04 112 PRO A O 1
ATOM 727 N N . LYS A 1 98 ? 63.475 84.412 20.740 1.00 13.81 113 LYS A N 1
ATOM 728 C CA . LYS A 1 98 ? 62.135 84.033 21.154 1.00 13.01 113 LYS A CA 1
ATOM 729 C C . LYS A 1 98 ? 61.652 82.789 20.414 1.00 12.31 113 LYS A C 1
ATOM 730 O O . LYS A 1 98 ? 61.173 81.840 21.031 1.00 11.87 113 LYS A O 1
ATOM 736 N N . PHE A 1 99 ? 61.788 82.774 19.092 1.00 11.15 114 PHE A N 1
ATOM 737 C CA . PHE A 1 99 ? 61.363 81.593 18.353 1.00 11.06 114 PHE A CA 1
ATOM 738 C C . PHE A 1 99 ? 62.212 80.379 18.732 1.00 11.01 114 PHE A C 1
ATOM 739 O O . PHE A 1 99 ? 61.726 79.249 18.711 1.00 11.43 114 PHE A O 1
ATOM 747 N N . LYS A 1 100 ? 63.471 80.610 19.104 1.00 11.66 115 LYS A N 1
ATOM 748 C CA . LYS A 1 100 ? 64.320 79.509 19.545 1.00 12.04 115 LYS A CA 1
ATOM 749 C C . LYS A 1 100 ? 63.725 78.837 20.783 1.00 11.33 115 LYS A C 1
ATOM 750 O O . LYS A 1 100 ? 63.819 77.622 20.928 1.00 11.93 115 LYS A O 1
ATOM 756 N N . LYS A 1 101 ? 63.097 79.616 21.660 1.00 11.39 116 LYS A N 1
ATOM 757 C CA . LYS A 1 101 ? 62.442 79.038 22.833 1.00 11.55 116 LYS A CA 1
ATOM 758 C C . LYS A 1 101 ? 61.313 78.096 22.432 1.00 10.37 116 LYS A C 1
ATOM 759 O O . LYS A 1 101 ? 61.119 77.049 23.041 1.00 10.58 116 LYS A O 1
ATOM 765 N N . ILE A 1 102 ? 60.557 78.484 21.411 1.00 10.08 117 ILE A N 1
ATOM 766 C CA . ILE A 1 102 ? 59.475 77.651 20.910 1.00 9.74 117 ILE A CA 1
ATOM 767 C C . ILE A 1 102 ? 60.024 76.388 20.242 1.00 9.40 117 ILE A C 1
ATOM 768 O O . ILE A 1 102 ? 59.568 75.278 20.522 1.00 9.90 117 ILE A O 1
ATOM 773 N N . LEU A 1 103 ? 61.017 76.550 19.374 1.00 9.88 118 LEU A N 1
ATOM 774 C CA . LEU A 1 103 ? 61.637 75.394 18.741 1.00 10.92 118 LEU A CA 1
ATOM 775 C C . LEU A 1 103 ? 62.269 74.453 19.765 1.00 10.55 118 LEU A C 1
ATOM 776 O O . LEU A 1 103 ? 62.240 73.234 19.594 1.00 10.98 118 LEU A O 1
ATOM 781 N N . SER A 1 104 ? 62.834 75.011 20.831 1.00 11.24 119 SER A N 1
ATOM 782 C CA . SER A 1 104 ? 63.438 74.186 21.874 1.00 11.71 119 SER A CA 1
ATOM 783 C C . SER A 1 104 ? 62.372 73.357 22.572 1.00 11.01 119 SER A C 1
ATOM 784 O O . SER A 1 104 ? 62.598 72.191 22.894 1.00 11.31 119 SER A O 1
ATOM 787 N N . LEU A 1 105 ? 61.210 73.961 22.802 1.00 10.83 120 LEU A N 1
ATOM 788 C CA . LEU A 1 105 ? 60.089 73.224 23.372 1.00 10.60 120 LEU A CA 1
ATOM 789 C C . LEU A 1 105 ? 59.668 72.094 22.428 1.00 10.35 120 LEU A C 1
ATOM 790 O O . LEU A 1 105 ? 59.415 70.964 22.856 1.00 10.32 120 LEU A O 1
ATOM 795 N N . MET A 1 106 ? 59.589 72.397 21.137 1.00 10.13 121 MET A N 1
ATOM 796 C CA . MET A 1 106 ? 59.233 71.374 20.159 1.00 10.63 121 MET A CA 1
ATOM 797 C C . MET A 1 106 ? 60.245 70.231 20.150 1.00 10.66 121 MET A C 1
ATOM 798 O O . MET A 1 106 ? 59.863 69.058 20.106 1.00 11.08 121 MET A O 1
ATOM 803 N N . ASP A 1 107 ? 61.530 70.579 20.206 1.00 10.73 122 ASP A N 1
ATOM 804 C CA . ASP A 1 107 ? 62.586 69.576 20.254 1.00 11.29 122 ASP A CA 1
ATOM 805 C C . ASP A 1 107 ? 62.431 68.701 21.495 1.00 11.07 122 ASP A C 1
ATOM 806 O O . ASP A 1 107 ? 62.570 67.482 21.431 1.00 11.28 122 ASP A O 1
ATOM 811 N N . HIS A 1 108 ? 62.131 69.334 22.624 1.00 11.28 123 HIS A N 1
ATOM 812 C CA . HIS A 1 108 ? 61.934 68.617 23.876 1.00 11.30 123 HIS A CA 1
ATOM 813 C C . HIS A 1 108 ? 60.775 67.628 23.781 1.00 10.53 123 HIS A C 1
ATOM 814 O O . HIS A 1 108 ? 60.887 66.485 24.224 1.00 11.81 123 HIS A O 1
ATOM 821 N N . VAL A 1 109 ? 59.663 68.068 23.206 1.00 9.91 124 VAL A N 1
ATOM 822 C CA . VAL A 1 109 ? 58.527 67.182 23.007 1.00 10.12 124 VAL A CA 1
ATOM 823 C C . VAL A 1 109 ? 58.942 65.968 22.177 1.00 10.29 124 VAL A C 1
ATOM 824 O O . VAL A 1 109 ? 58.641 64.832 22.534 1.00 10.80 124 VAL A O 1
ATOM 828 N N . GLU A 1 110 ? 59.662 66.211 21.089 1.00 10.99 125 GLU A N 1
ATOM 829 C CA . GLU A 1 110 ? 60.078 65.126 20.211 1.00 12.27 125 GLU A CA 1
ATOM 830 C C . GLU A 1 110 ? 61.073 64.176 20.881 1.00 12.55 125 GLU A C 1
ATOM 831 O O . GLU A 1 110 ? 61.097 62.983 20.576 1.00 13.51 125 GLU A O 1
ATOM 837 N N . GLU A 1 111 ? 61.874 64.703 21.805 1.00 13.19 126 GLU A N 1
ATOM 838 C CA . GLU A 1 111 ? 62.808 63.885 22.573 1.00 14.84 126 GLU A CA 1
ATOM 839 C C . GLU A 1 111 ? 62.073 62.968 23.535 1.00 14.51 126 GLU A C 1
ATOM 840 O O . GLU A 1 111 ? 62.536 61.872 23.830 1.00 16.52 126 GLU A O 1
ATOM 846 N N . GLN A 1 112 ? 60.927 63.428 24.024 1.00 13.56 127 GLN A N 1
ATOM 847 C CA . GLN A 1 112 ? 60.142 62.679 24.995 1.00 13.92 127 GLN A CA 1
ATOM 848 C C . GLN A 1 112 ? 59.138 61.743 24.344 1.00 11.98 127 GLN A C 1
ATOM 849 O O . GLN A 1 112 ? 58.758 60.739 24.931 1.00 13.33 127 GLN A O 1
ATOM 855 N N . PHE A 1 113 ? 58.724 62.069 23.126 1.00 9.58 128 PHE A N 1
ATOM 856 C CA . PHE A 1 113 ? 57.591 61.409 22.499 1.00 9.54 128 PHE A CA 1
ATOM 857 C C . PHE A 1 113 ? 57.762 61.378 20.988 1.00 9.24 128 PHE A C 1
ATOM 858 O O . PHE A 1 113 ? 57.865 62.429 20.346 1.00 9.84 128 PHE A O 1
ATOM 866 N N . ASN A 1 114 ? 57.770 60.172 20.431 1.00 9.83 129 ASN A N 1
ATOM 867 C CA . ASN A 1 114 ? 57.844 59.991 18.985 1.00 10.25 129 ASN A CA 1
ATOM 868 C C . ASN A 1 114 ? 56.533 59.399 18.494 1.00 9.89 129 ASN A C 1
ATOM 869 O O . ASN A 1 114 ? 56.208 58.254 18.797 1.00 9.04 129 ASN A O 1
ATOM 874 N N . ILE A 1 115 ? 55.788 60.180 17.721 1.00 9.76 130 ILE A N 1
ATOM 875 C CA . ILE A 1 115 ? 54.506 59.740 17.189 1.00 8.88 130 ILE A CA 1
ATOM 876 C C . ILE A 1 115 ? 54.599 58.404 16.438 1.00 8.12 130 ILE A C 1
ATOM 877 O O . ILE A 1 115 ? 53.659 57.615 16.443 1.00 8.22 130 ILE A O 1
ATOM 882 N N . PHE A 1 116 ? 55.735 58.139 15.803 1.00 8.27 131 PHE A N 1
ATOM 883 C CA . PHE A 1 116 ? 55.900 56.884 15.078 1.00 9.08 131 PHE A CA 1
ATOM 884 C C . PHE A 1 116 ? 55.972 55.655 15.978 1.00 8.83 131 PHE A C 1
ATOM 885 O O . PHE A 1 116 ? 55.738 54.545 15.517 1.00 9.49 131 PHE A O 1
ATOM 893 N N . ASP A 1 117 ? 56.264 55.846 17.263 1.00 8.33 132 ASP A N 1
ATOM 894 C CA . ASP A 1 117 ? 56.190 54.732 18.212 1.00 8.91 132 ASP A CA 1
ATOM 895 C C . ASP A 1 117 ? 54.744 54.296 18.441 1.00 7.68 132 ASP A C 1
ATOM 896 O O . ASP A 1 117 ? 54.482 53.145 18.782 1.00 8.38 132 ASP A O 1
ATOM 901 N N . VAL A 1 118 ? 53.814 55.235 18.296 1.00 7.98 133 VAL A N 1
ATOM 902 C CA . VAL A 1 118 ? 52.404 54.973 18.542 1.00 7.79 133 VAL A CA 1
ATOM 903 C C . VAL A 1 118 ? 51.808 54.127 17.417 1.00 7.17 133 VAL A C 1
ATOM 904 O O . VAL A 1 118 ? 50.891 53.337 17.625 1.00 7.86 133 VAL A O 1
ATOM 908 N N . TYR A 1 119 ? 52.349 54.300 16.218 1.00 7.71 134 TYR A N 1
ATOM 909 C CA . TYR A 1 119 ? 51.814 53.666 15.016 1.00 8.36 134 TYR A CA 1
ATOM 910 C C . TYR A 1 119 ? 52.928 52.940 14.265 1.00 8.32 134 TYR A C 1
ATOM 911 O O . TYR A 1 119 ? 53.375 53.393 13.210 1.00 8.60 134 TYR A O 1
ATOM 920 N N . PRO A 1 120 ? 53.389 51.799 14.808 1.00 9.59 135 PRO A N 1
ATOM 921 C CA . PRO A 1 120 ? 54.556 51.104 14.245 1.00 10.74 135 PRO A CA 1
ATOM 922 C C . PRO A 1 120 ? 54.430 50.725 12.771 1.00 11.19 135 PRO A C 1
ATOM 923 O O . PRO A 1 120 ? 55.451 50.624 12.091 1.00 12.57 135 PRO A O 1
ATOM 927 N N . ASP A 1 121 ? 53.210 50.518 12.290 1.00 10.95 136 ASP A N 1
ATOM 928 C CA . ASP A 1 121 ? 53.010 50.089 10.909 1.00 12.02 136 ASP A CA 1
ATOM 929 C C . ASP A 1 121 ? 52.969 51.244 9.923 1.00 11.62 136 ASP A C 1
ATOM 930 O O . ASP A 1 121 ? 52.965 51.021 8.719 1.00 13.67 136 ASP A O 1
ATOM 935 N N . GLU A 1 122 ? 52.913 52.475 10.418 1.00 9.45 137 GLU A N 1
ATOM 936 C CA . GLU A 1 122 ? 52.766 53.624 9.529 1.00 9.34 137 GLU A CA 1
ATOM 937 C C . GLU A 1 122 ? 54.128 54.176 9.125 1.00 9.96 137 GLU A C 1
ATOM 938 O O . GLU A 1 122 ? 55.017 54.334 9.966 1.00 11.62 137 GLU A O 1
ATOM 944 N N . GLU A 1 123 ? 54.290 54.464 7.834 1.00 10.06 138 GLU A N 1
ATOM 945 C CA . GLU A 1 123 ? 55.522 55.061 7.313 1.00 10.67 138 GLU A CA 1
ATOM 946 C C . GLU A 1 123 ? 55.385 56.573 7.140 1.00 9.96 138 GLU A C 1
ATOM 947 O O . GLU A 1 123 ? 56.361 57.320 7.305 1.00 10.96 138 GLU A O 1
ATOM 953 N N . LEU A 1 124 ? 54.170 57.015 6.818 1.00 9.41 139 LEU A N 1
ATOM 954 C CA . LEU A 1 124 ? 53.881 58.415 6.536 1.00 9.82 139 LEU A CA 1
ATOM 955 C C . LEU A 1 124 ? 52.667 58.854 7.324 1.00 8.81 139 LEU A C 1
ATOM 956 O O . LEU A 1 124 ? 51.640 58.178 7.326 1.00 10.22 139 LEU A O 1
ATOM 961 N N . ILE A 1 125 ? 52.802 59.995 7.986 1.00 8.56 140 ILE A N 1
ATOM 962 C CA . ILE A 1 125 ? 51.745 60.578 8.791 1.00 9.00 140 ILE A CA 1
ATOM 963 C C . ILE A 1 125 ? 51.583 62.037 8.363 1.00 8.38 140 ILE A C 1
ATOM 964 O O . ILE A 1 125 ? 52.558 62.690 7.998 1.00 10.11 140 ILE A O 1
ATOM 969 N N . LEU A 1 126 ? 50.356 62.545 8.382 1.00 7.39 141 LEU A N 1
ATOM 970 C CA . LEU A 1 126 ? 50.128 63.955 8.091 1.00 7.07 141 LEU A CA 1
ATOM 971 C C . LEU A 1 126 ? 50.351 64.781 9.353 1.00 6.72 141 LEU A C 1
ATOM 972 O O . LEU A 1 126 ? 49.830 64.443 10.407 1.00 7.36 141 LEU A O 1
ATOM 977 N N . ASP A 1 127 ? 51.127 65.855 9.237 1.00 6.97 142 ASP A N 1
ATOM 978 C CA . ASP A 1 127 ? 51.460 66.710 10.370 1.00 7.53 142 ASP A CA 1
ATOM 979 C C . ASP A 1 127 ? 50.828 68.084 10.184 1.00 6.96 142 ASP A C 1
ATOM 980 O O . ASP A 1 127 ? 51.177 68.807 9.243 1.00 8.16 142 ASP A O 1
ATOM 985 N N . GLY A 1 128 ? 49.889 68.438 11.059 1.00 7.36 143 GLY A N 1
ATOM 986 C CA . GLY A 1 128 ? 49.274 69.753 11.016 1.00 7.40 143 GLY A CA 1
ATOM 987 C C . GLY A 1 128 ? 50.148 70.737 11.757 1.00 7.45 143 GLY A C 1
ATOM 988 O O . GLY A 1 128 ? 50.263 70.670 12.984 1.00 9.30 143 GLY A O 1
ATOM 989 N N . LYS A 1 129 ? 50.754 71.659 11.014 1.00 7.34 144 LYS A N 1
ATOM 990 C CA . LYS A 1 129 ? 51.829 72.493 11.547 1.00 8.35 144 LYS A CA 1
ATOM 991 C C . LYS A 1 129 ? 51.413 73.884 12.008 1.00 7.21 144 LYS A C 1
ATOM 992 O O . LYS A 1 129 ? 51.914 74.368 13.027 1.00 8.04 144 LYS A O 1
ATOM 998 N N . ILE A 1 130 ? 50.537 74.536 11.250 1.00 6.83 145 ILE A N 1
ATOM 999 C CA . ILE A 1 130 ? 50.141 75.908 11.542 1.00 6.85 145 ILE A CA 1
ATOM 1000 C C . ILE A 1 130 ? 48.654 76.059 11.248 1.00 6.30 145 ILE A C 1
ATOM 1001 O O . ILE A 1 130 ? 48.226 75.940 10.098 1.00 7.15 145 ILE A O 1
ATOM 1006 N N . LEU A 1 131 ? 47.882 76.327 12.295 1.00 6.19 146 LEU A N 1
ATOM 1007 C CA . LEU A 1 131 ? 46.434 76.499 12.201 1.00 6.76 146 LEU A CA 1
ATOM 1008 C C . LEU A 1 131 ? 46.052 77.888 12.717 1.00 6.24 146 LEU A C 1
ATOM 1009 O O . LEU A 1 131 ? 46.374 78.240 13.852 1.00 6.60 146 LEU A O 1
ATOM 1014 N N . SER A 1 132 ? 45.367 78.672 11.892 1.00 6.17 147 SER A N 1
ATOM 1015 C CA . SER A 1 132 ? 45.041 80.054 12.228 1.00 5.97 147 SER A CA 1
ATOM 1016 C C . SER A 1 132 ? 43.766 80.481 11.516 1.00 5.83 147 SER A C 1
ATOM 1017 O O . SER A 1 132 ? 43.620 80.245 10.315 1.00 6.56 147 SER A O 1
ATOM 1020 N N . VAL A 1 133 ? 42.844 81.106 12.247 1.00 5.85 148 VAL A N 1
ATOM 1021 C CA . VAL A 1 133 ? 41.622 81.640 11.660 1.00 5.88 148 VAL A CA 1
ATOM 1022 C C . VAL A 1 133 ? 41.486 83.112 12.054 1.00 6.04 148 VAL A C 1
ATOM 1023 O O . VAL A 1 133 ? 41.720 83.476 13.205 1.00 6.17 148 VAL A O 1
ATOM 1027 N N . ASP A 1 134 ? 41.119 83.950 11.091 1.00 6.01 149 ASP A N 1
ATOM 1028 C CA . ASP A 1 134 ? 40.859 85.366 11.314 1.00 6.51 149 ASP A CA 1
ATOM 1029 C C . ASP A 1 134 ? 39.838 85.514 12.442 1.00 6.11 149 ASP A C 1
ATOM 1030 O O . ASP A 1 134 ? 38.800 84.858 12.441 1.00 6.08 149 ASP A O 1
ATOM 1035 N N . THR A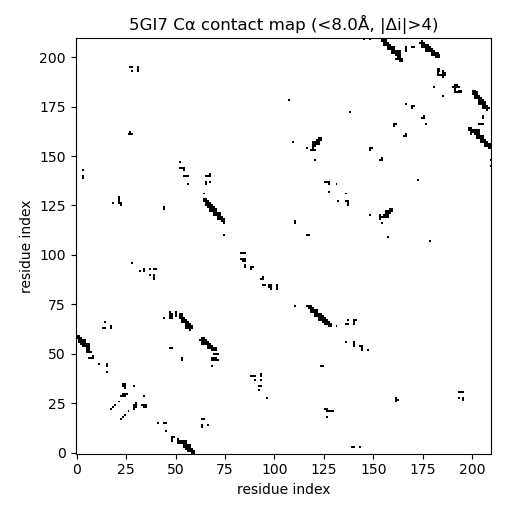 1 135 ? 40.149 86.381 13.402 1.00 6.40 150 THR A N 1
ATOM 1036 C CA . THR A 1 135 ? 39.291 86.644 14.552 1.00 6.59 150 THR A CA 1
ATOM 1037 C C . THR A 1 135 ? 37.813 86.868 14.234 1.00 6.52 150 THR A C 1
ATOM 1038 O O . THR A 1 135 ? 36.939 86.361 14.933 1.00 6.91 150 THR A O 1
ATOM 1042 N N . ASN A 1 136 ? 37.530 87.621 13.180 1.00 6.58 151 ASN A N 1
ATOM 1043 C CA . ASN A 1 136 ? 36.152 87.951 12.847 1.00 6.88 151 ASN A CA 1
ATOM 1044 C C . ASN A 1 136 ? 35.390 86.760 12.278 1.00 7.49 151 ASN A C 1
ATOM 1045 O O . ASN A 1 136 ? 34.187 86.841 12.053 1.00 8.89 151 ASN A O 1
ATOM 1050 N N . TYR A 1 137 ? 36.096 85.659 12.042 1.00 6.44 152 TYR A N 1
ATOM 1051 C CA . TYR A 1 137 ? 35.488 84.465 11.476 1.00 6.86 152 TYR A CA 1
ATOM 1052 C C . TYR A 1 137 ? 35.627 83.259 12.399 1.00 6.29 152 TYR A C 1
ATOM 1053 O O . TYR A 1 137 ? 35.394 82.127 11.979 1.00 6.80 152 TYR A O 1
ATOM 1062 N N . ARG A 1 138 ? 36.003 83.498 13.654 1.00 6.51 153 ARG A N 1
ATOM 1063 C CA . ARG A 1 138 ? 36.147 82.419 14.629 1.00 6.33 153 ARG A CA 1
ATOM 1064 C C . ARG A 1 138 ? 34.803 81.948 15.166 1.00 6.33 153 ARG A C 1
ATOM 1065 O O . ARG A 1 138 ? 33.813 82.681 15.153 1.00 6.89 153 ARG A O 1
ATOM 1073 N N . GLY A 1 139 ? 34.778 80.704 15.625 1.00 6.87 154 GLY A N 1
ATOM 1074 C CA . GLY A 1 139 ? 33.581 80.134 16.203 1.00 7.18 154 GLY A CA 1
ATOM 1075 C C . GLY A 1 139 ? 32.534 79.773 15.170 1.00 7.3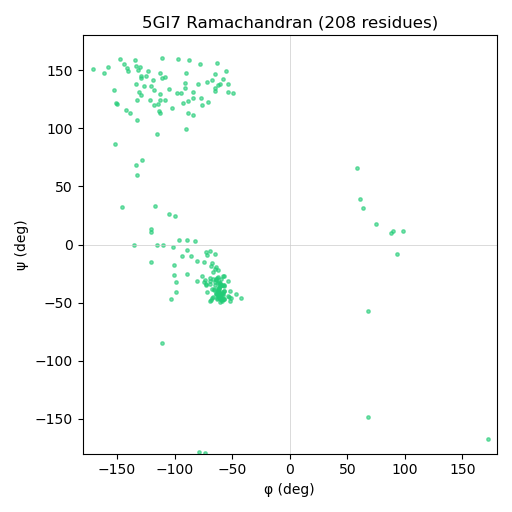8 154 GLY A C 1
ATOM 1076 O O . GLY A 1 139 ? 31.369 79.589 15.519 1.00 8.85 154 GLY A O 1
ATOM 1077 N N . LEU A 1 140 ? 32.947 79.663 13.907 1.00 7.35 155 LEU A N 1
ATOM 1078 C CA . LEU A 1 140 ? 32.050 79.308 12.809 1.00 7.73 155 LEU A CA 1
ATOM 1079 C C . LEU A 1 140 ? 32.324 77.914 12.256 1.00 7.32 155 LEU A C 1
ATOM 1080 O O . LEU A 1 140 ? 31.645 77.479 11.333 1.00 9.09 155 LEU A O 1
ATOM 1085 N N . GLY A 1 141 ? 33.310 77.221 12.812 1.00 6.94 156 GLY A N 1
ATOM 1086 C CA . GLY A 1 141 ? 33.655 75.895 12.335 1.00 7.00 156 GLY A CA 1
ATOM 1087 C C . GLY A 1 141 ? 34.692 75.863 11.225 1.00 6.35 156 GLY A C 1
ATOM 1088 O O . GLY A 1 141 ? 34.907 74.814 10.618 1.00 7.27 156 GLY A O 1
ATOM 1089 N N . ILE A 1 142 ? 35.352 76.991 10.962 1.00 6.62 157 ILE A N 1
ATOM 1090 C CA . ILE A 1 142 ? 36.348 77.022 9.898 1.00 6.43 157 ILE A CA 1
ATOM 1091 C C . ILE A 1 142 ? 37.519 76.086 10.192 1.00 6.28 157 ILE A C 1
ATOM 1092 O O . ILE A 1 142 ? 37.971 75.365 9.300 1.00 6.75 157 ILE A O 1
ATOM 1097 N N . AL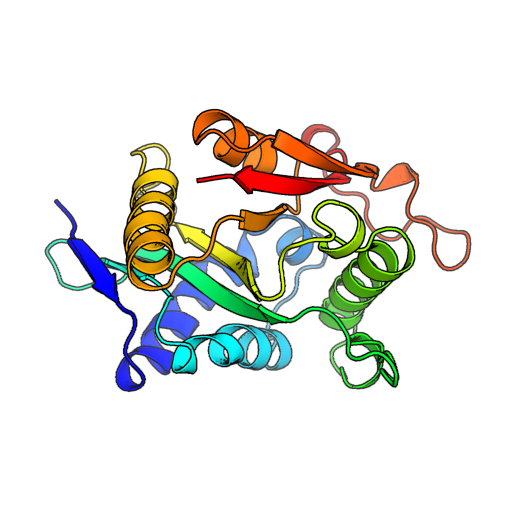A A 1 143 ? 37.997 76.061 11.435 1.00 6.42 158 ALA A N 1
ATOM 1098 C CA . ALA A 1 143 ? 39.073 75.135 11.778 1.00 6.97 158 ALA A CA 1
ATOM 1099 C C . ALA A 1 143 ? 38.695 73.707 11.387 1.00 6.63 158 ALA A C 1
ATOM 1100 O O . ALA A 1 143 ? 39.492 72.976 10.797 1.00 7.10 158 ALA A O 1
ATOM 1102 N N . GLY A 1 144 ? 37.459 73.327 11.687 1.00 6.68 159 GLY A N 1
ATOM 1103 C CA . GLY A 1 144 ? 36.976 72.005 11.337 1.00 7.31 159 GLY A CA 1
ATOM 1104 C C . GLY A 1 144 ? 36.910 71.740 9.848 1.00 7.36 159 GLY A C 1
ATOM 1105 O O . GLY A 1 144 ? 37.257 70.651 9.388 1.00 8.50 159 GLY A O 1
ATOM 1106 N N . ARG A 1 145 ? 36.451 72.723 9.085 1.00 7.09 160 ARG A N 1
ATOM 1107 C CA . ARG A 1 145 ? 36.383 72.541 7.646 1.00 8.12 160 ARG A CA 1
ATOM 1108 C C . ARG A 1 145 ? 37.763 72.493 6.998 1.00 7.44 160 ARG A C 1
ATOM 1109 O O . ARG A 1 145 ? 37.974 71.753 6.035 1.00 8.14 160 ARG A O 1
ATOM 1117 N N . LEU A 1 146 ? 38.713 73.248 7.543 1.00 6.58 161 LEU A N 1
ATOM 1118 C CA . LEU A 1 146 ? 40.088 73.142 7.074 1.00 6.82 161 LEU A CA 1
ATOM 1119 C C . LEU A 1 146 ? 40.633 71.748 7.338 1.00 6.89 161 LEU A C 1
ATOM 1120 O O . LEU A 1 146 ? 41.267 71.132 6.475 1.00 7.94 161 LEU A O 1
ATOM 1125 N N . THR A 1 147 ? 40.387 71.261 8.548 1.00 7.25 162 THR A N 1
ATOM 1126 C CA . THR A 1 147 ? 40.854 69.953 8.972 1.00 8.67 162 THR A CA 1
ATOM 1127 C C . THR A 1 147 ? 40.243 68.866 8.083 1.00 9.66 162 THR A C 1
ATOM 1128 O O . THR A 1 147 ? 40.939 67.961 7.607 1.00 10.74 162 THR A O 1
ATOM 1132 N N . GLU A 1 148 ? 38.940 68.980 7.843 1.00 10.62 163 GLU A N 1
ATOM 1133 C CA . GLU A 1 148 ? 38.210 67.994 7.055 1.00 13.16 163 GLU A CA 1
ATOM 1134 C C . GLU A 1 148 ? 38.734 67.881 5.625 1.00 11.18 163 GLU A C 1
ATOM 1135 O O . GLU A 1 148 ? 38.711 66.801 5.039 1.00 11.41 163 GLU A O 1
ATOM 1141 N N . ARG A 1 149 ? 39.220 68.984 5.065 1.00 10.67 164 ARG A N 1
ATOM 1142 C CA . ARG A 1 149 ? 39.738 68.938 3.703 1.00 11.25 164 ARG A CA 1
ATOM 1143 C C . ARG A 1 149 ? 40.984 68.049 3.632 1.00 10.64 164 ARG A C 1
ATOM 1144 O O . ARG A 1 149 ? 41.219 67.376 2.627 1.00 12.26 164 ARG A O 1
ATOM 1152 N N . ALA A 1 150 ? 41.760 68.025 4.713 1.00 9.61 165 ALA A N 1
ATOM 1153 C CA . ALA A 1 150 ? 42.928 67.156 4.796 1.00 10.49 165 ALA A CA 1
ATOM 1154 C C . ALA A 1 150 ? 42.550 65.672 4.758 1.00 10.74 165 ALA A C 1
ATOM 1155 O O . ALA A 1 150 ? 43.324 64.845 4.273 1.00 10.52 165 ALA A O 1
ATOM 1157 N N . TYR A 1 151 ? 41.368 65.325 5.275 1.00 11.01 166 TYR A N 1
ATOM 1158 C CA . TYR A 1 151 ? 40.927 63.928 5.233 1.00 11.90 166 TYR A CA 1
ATOM 1159 C C . TYR A 1 151 ? 40.834 63.446 3.791 1.00 12.59 166 TYR A C 1
ATOM 1160 O O . TYR A 1 151 ? 41.084 62.271 3.502 1.00 13.36 166 TYR A O 1
ATOM 1169 N N . GLU A 1 152 ? 40.442 64.349 2.898 1.00 13.37 167 GLU A N 1
ATOM 1170 C CA . GLU A 1 152 ? 40.379 64.042 1.479 1.00 14.22 167 GLU A CA 1
ATOM 1171 C C . GLU A 1 152 ? 41.761 63.664 0.961 1.00 13.57 167 GLU A C 1
ATOM 1172 O O . GLU A 1 152 ? 41.924 62.643 0.293 1.00 13.51 167 GLU A O 1
ATOM 1178 N N . TYR A 1 153 ? 42.751 64.490 1.270 1.00 12.78 168 TYR A N 1
ATOM 1179 C CA . TYR A 1 153 ? 44.118 64.202 0.869 1.00 12.36 168 TYR A CA 1
ATOM 1180 C C . TYR A 1 153 ? 44.598 62.864 1.446 1.00 11.83 168 TYR A C 1
ATOM 1181 O O . TYR A 1 153 ? 45.260 62.070 0.765 1.00 12.16 168 TYR A O 1
ATOM 1190 N N . MET A 1 154 ? 44.272 62.622 2.710 1.00 10.82 169 MET A N 1
ATOM 1191 C CA . MET A 1 154 ? 44.684 61.392 3.367 1.00 10.66 169 MET A CA 1
ATOM 1192 C C . MET A 1 154 ? 44.100 60.169 2.667 1.00 11.68 169 MET A C 1
ATOM 1193 O O . MET A 1 154 ? 44.808 59.189 2.419 1.00 12.14 169 MET A O 1
ATOM 1198 N N . ARG A 1 155 ? 42.810 60.235 2.348 1.00 12.75 170 ARG A N 1
ATOM 1199 C CA . ARG A 1 155 ? 42.139 59.159 1.627 1.00 15.08 170 ARG A CA 1
ATOM 1200 C C . ARG A 1 155 ? 42.807 58.928 0.281 1.00 16.38 170 ARG A C 1
ATOM 1201 O O . ARG A 1 155 ? 43.105 57.792 -0.086 1.00 16.78 170 ARG A O 1
ATOM 1209 N N . GLU A 1 156 ? 43.045 60.014 -0.447 1.00 16.80 171 GLU A N 1
ATOM 1210 C CA . GLU A 1 156 ? 43.639 59.935 -1.779 1.00 18.37 171 GLU A CA 1
ATOM 1211 C C . GLU A 1 156 ? 45.046 59.327 -1.756 1.00 18.93 171 GLU A C 1
ATOM 1212 O O . GLU A 1 156 ? 45.517 58.805 -2.765 1.00 20.99 171 GLU A O 1
ATOM 1218 N N . ASN A 1 157 ? 45.707 59.378 -0.599 1.00 17.52 172 ASN A N 1
ATOM 1219 C CA . ASN A 1 157 ? 47.095 58.929 -0.499 1.00 16.84 172 ASN A CA 1
ATOM 1220 C C . ASN A 1 157 ? 47.365 57.794 0.495 1.00 16.01 172 ASN A C 1
ATOM 1221 O O . ASN A 1 157 ? 48.522 57.484 0.792 1.00 17.00 172 ASN A O 1
ATOM 1226 N N . GLY A 1 158 ? 46.310 57.175 1.007 1.00 14.79 173 GLY A N 1
ATOM 1227 C CA . GLY A 1 158 ? 46.477 56.056 1.920 1.00 13.82 173 GLY A CA 1
ATOM 1228 C C . GLY A 1 158 ? 47.157 56.417 3.229 1.00 11.91 173 GLY A C 1
ATOM 1229 O O . GLY A 1 158 ? 47.858 55.587 3.818 1.00 12.76 173 GLY A O 1
ATOM 1230 N N . ILE A 1 159 ? 46.953 57.648 3.688 1.00 10.15 174 ILE A N 1
ATOM 1231 C CA . ILE A 1 159 ? 47.489 58.082 4.970 1.00 8.88 174 ILE A CA 1
ATOM 1232 C C . ILE A 1 159 ? 46.409 57.880 6.016 1.00 8.42 174 ILE A C 1
ATOM 1233 O O . ILE A 1 159 ? 45.267 58.289 5.805 1.00 9.61 174 ILE A O 1
ATOM 1238 N N . ASN A 1 160 ? 46.760 57.239 7.128 1.00 7.99 175 ASN A N 1
ATOM 1239 C CA . ASN A 1 160 ? 45.790 56.909 8.173 1.00 8.36 175 ASN A CA 1
ATOM 1240 C C . ASN A 1 160 ? 45.789 57.843 9.374 1.00 8.22 175 ASN A C 1
ATOM 1241 O O . ASN A 1 160 ? 44.780 57.952 10.056 1.00 10.04 175 ASN A O 1
ATOM 1246 N N . VAL A 1 161 ? 46.922 58.479 9.652 1.00 7.12 176 VAL A N 1
ATOM 1247 C CA . VAL A 1 161 ? 47.071 59.254 10.879 1.00 7.11 176 VAL A CA 1
ATOM 1248 C C . VAL A 1 161 ? 47.323 60.729 10.607 1.00 6.04 176 VAL A C 1
ATOM 1249 O O . VAL A 1 161 ? 48.162 61.073 9.772 1.00 6.82 176 VAL A O 1
ATOM 1253 N N . TYR A 1 162 ? 46.581 61.580 11.314 1.00 6.39 177 TYR A N 1
ATOM 1254 C CA . TYR A 1 162 ? 46.772 63.027 11.292 1.00 6.47 177 TYR A CA 1
ATOM 1255 C C . TYR A 1 162 ? 47.235 63.420 12.702 1.00 6.18 177 TYR A C 1
ATOM 1256 O O . TYR A 1 162 ? 46.535 63.177 13.689 1.00 7.02 177 TYR A O 1
ATOM 1265 N N . HIS A 1 163 ? 48.423 64.017 12.775 1.00 6.17 178 HIS A N 1
ATOM 1266 C CA . HIS A 1 163 ? 49.105 64.382 14.016 1.00 6.34 178 HIS A CA 1
ATOM 1267 C C . HIS A 1 163 ? 49.163 65.905 14.110 1.00 5.82 178 HIS A C 1
ATOM 1268 O O . HIS A 1 163 ? 49.592 66.556 13.159 1.00 6.53 178 HIS A O 1
ATOM 1275 N N . VAL A 1 164 ? 48.739 66.470 15.243 1.00 5.78 179 VAL A N 1
ATOM 1276 C CA . VAL A 1 164 ? 48.706 67.917 15.417 1.00 6.35 179 VAL A CA 1
ATOM 1277 C C . VAL A 1 164 ? 49.195 68.299 16.816 1.00 6.29 179 VAL A C 1
ATOM 1278 O O . VAL A 1 164 ? 48.539 68.004 17.818 1.00 6.87 179 VAL A O 1
ATOM 1282 N N . LEU A 1 165 ? 50.347 68.962 16.893 1.00 6.80 180 LEU A N 1
ATOM 1283 C CA . LEU A 1 165 ? 50.798 69.513 18.163 1.00 7.34 180 LEU A CA 1
ATOM 1284 C C . LEU A 1 165 ? 50.016 70.776 18.477 1.00 7.01 180 LEU A C 1
ATOM 1285 O O . LEU A 1 165 ? 50.042 71.735 17.707 1.00 8.04 180 LEU A O 1
ATOM 1290 N N . CYS A 1 166 ? 49.317 70.765 19.607 1.00 6.70 181 CYS A N 1
ATOM 1291 C CA . CYS A 1 166 ? 48.551 71.923 20.043 1.00 6.72 181 CYS A CA 1
ATOM 1292 C C . CYS A 1 166 ? 49.259 72.646 21.180 1.00 6.47 181 CYS A C 1
ATOM 1293 O O . CYS A 1 166 ? 49.714 72.022 22.145 1.00 7.11 181 CYS A O 1
ATOM 1296 N N . SER A 1 167 ? 49.335 73.971 21.070 1.00 6.39 182 SER A N 1
ATOM 1297 C CA . SER A 1 167 ? 50.089 74.774 22.025 1.00 6.77 182 SER A CA 1
ATOM 1298 C C . SER A 1 167 ? 49.283 75.243 23.234 1.00 7.19 182 SER A C 1
ATOM 1299 O O . SER A 1 167 ? 49.803 75.959 24.073 1.00 8.33 182 SER A O 1
ATOM 1302 N N . SER A 1 168 ? 48.030 74.814 23.331 1.00 7.09 183 SER A N 1
ATOM 1303 C CA . SER A 1 168 ? 47.185 75.141 24.465 1.00 7.10 183 SER A CA 1
ATOM 1304 C C . SER A 1 168 ? 46.072 74.125 24.579 1.00 6.83 183 SER A C 1
ATOM 1305 O O . SER A 1 168 ? 45.629 73.568 23.580 1.00 7.19 183 SER A O 1
ATOM 1308 N N . HIS A 1 169 ? 45.578 73.936 25.793 1.00 7.10 184 HIS A N 1
ATOM 1309 C CA . HIS A 1 169 ? 44.393 73.127 25.983 1.00 7.75 184 HIS A CA 1
ATOM 1310 C C . HIS A 1 169 ? 43.206 73.700 25.210 1.00 7.57 184 HIS A C 1
ATOM 1311 O O . HIS A 1 169 ? 42.321 72.953 24.795 1.00 8.02 184 HIS A O 1
ATOM 1318 N N . TYR A 1 170 ? 43.179 75.019 25.024 1.00 7.93 185 TYR A N 1
ATOM 1319 C CA . TYR A 1 170 ? 42.090 75.636 24.271 1.00 8.82 185 TYR A CA 1
ATOM 1320 C C . TYR A 1 170 ? 41.998 75.073 22.848 1.00 8.01 185 TYR A C 1
ATOM 1321 O O . TYR A 1 170 ? 40.914 74.754 22.361 1.00 8.28 185 TYR A O 1
ATOM 1330 N N . SER A 1 171 ? 43.130 74.976 22.161 1.00 7.40 186 SER A N 1
ATOM 1331 C CA . SER A 1 171 ? 43.111 74.478 20.792 1.00 6.58 186 SER A CA 1
ATOM 1332 C C . SER A 1 171 ? 43.042 72.947 20.756 1.00 6.63 186 SER A C 1
ATOM 1333 O O . SER A 1 171 ? 42.442 72.371 19.845 1.00 7.27 186 SER A O 1
ATOM 1336 N N . ALA A 1 172 ? 43.621 72.282 21.755 1.00 6.80 187 ALA A N 1
ATOM 1337 C CA . ALA A 1 172 ? 43.452 70.833 21.862 1.00 7.30 187 ALA A CA 1
ATOM 1338 C C . ALA A 1 172 ? 41.968 70.459 21.934 1.00 7.39 187 ALA A C 1
ATOM 1339 O O . ALA A 1 172 ? 41.537 69.481 21.330 1.00 7.74 187 ALA A O 1
ATOM 1341 N N . ARG A 1 173 ? 41.192 71.249 22.666 1.00 7.95 188 ARG A N 1
ATOM 1342 C CA . ARG A 1 173 ? 39.760 71.006 22.782 1.00 9.51 188 ARG A CA 1
ATOM 1343 C C . ARG A 1 173 ? 39.047 71.120 21.447 1.00 7.88 188 ARG A C 1
ATOM 1344 O O . ARG A 1 173 ? 38.099 70.393 21.186 1.00 8.62 188 ARG A O 1
ATOM 1352 N N . VAL A 1 174 ? 39.476 72.062 20.615 1.00 8.46 189 VAL A N 1
ATOM 1353 C CA . VAL A 1 174 ? 38.925 72.166 19.272 1.00 8.42 189 VAL A CA 1
ATOM 1354 C C . VAL A 1 174 ? 39.197 70.867 18.513 1.00 7.52 189 VAL A C 1
ATOM 1355 O O . VAL A 1 174 ? 38.302 70.303 17.887 1.00 8.27 189 VAL A O 1
ATOM 1359 N N . MET A 1 175 ? 40.425 70.374 18.591 1.00 7.24 190 MET A N 1
ATOM 1360 C CA . MET A 1 175 ? 40.751 69.142 17.885 1.00 7.13 190 MET A CA 1
ATOM 1361 C C . MET A 1 175 ? 39.972 67.948 18.434 1.00 6.83 190 MET A C 1
ATOM 1362 O O . MET A 1 175 ? 39.581 67.061 17.674 1.00 6.82 190 MET A O 1
ATOM 1367 N N . GLU A 1 176 ? 39.726 67.928 19.741 1.00 6.93 191 GLU A N 1
ATOM 1368 C CA . GLU A 1 176 ? 38.890 66.879 20.325 1.00 7.43 191 GLU A CA 1
ATOM 1369 C C . GLU A 1 176 ? 37.500 66.886 19.715 1.00 7.26 191 GLU A C 1
ATOM 1370 O O . GLU A 1 176 ? 36.949 65.835 19.407 1.00 7.81 191 GLU A O 1
ATOM 1376 N N . LYS A 1 177 ? 36.924 68.076 19.565 1.00 7.71 192 LYS A N 1
ATOM 1377 C CA . LYS A 1 177 ? 35.606 68.206 18.957 1.00 8.49 192 LYS A CA 1
ATOM 1378 C C . LYS A 1 177 ? 35.613 67.609 17.551 1.00 8.06 192 LYS A C 1
ATOM 1379 O O . LYS A 1 177 ? 34.632 67.011 17.110 1.00 9.06 192 LYS A O 1
ATOM 1385 N N . LEU A 1 178 ? 36.739 67.762 16.859 1.00 8.11 193 LEU A N 1
ATOM 1386 C CA . LEU A 1 178 ? 36.900 67.270 15.500 1.00 8.72 193 LEU A CA 1
ATOM 1387 C C . LEU A 1 178 ? 37.262 65.788 15.447 1.00 9.46 193 LEU A C 1
ATOM 1388 O O . LEU A 1 178 ? 37.483 65.249 14.366 1.00 10.98 193 LEU A O 1
ATOM 1393 N N . GLY A 1 179 ? 37.322 65.131 16.602 1.00 8.30 194 GLY A N 1
ATOM 1394 C CA . GLY A 1 179 ? 37.540 63.698 16.630 1.00 8.25 194 GLY A CA 1
ATOM 1395 C C . GLY A 1 179 ? 38.960 63.238 16.892 1.00 7.39 194 GLY A C 1
ATOM 1396 O O . GLY A 1 179 ? 39.261 62.059 16.722 1.00 7.80 194 GLY A O 1
ATOM 1397 N N . PHE A 1 180 ? 39.827 64.158 17.305 1.00 6.56 195 PHE A N 1
ATOM 1398 C CA . PHE A 1 180 ? 41.197 63.815 17.679 1.00 6.48 195 PHE A CA 1
ATOM 1399 C C . PHE A 1 180 ? 41.247 63.433 19.157 1.00 6.46 195 P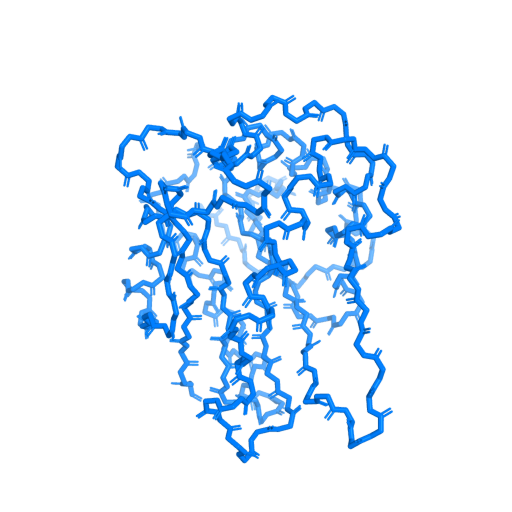HE A C 1
ATOM 1400 O O . PHE A 1 180 ? 40.378 63.820 19.934 1.00 7.30 195 PHE A O 1
ATOM 1408 N N . HIS A 1 181 ? 42.279 62.695 19.551 1.00 6.13 196 HIS A N 1
ATOM 1409 C CA . HIS A 1 181 ? 42.511 62.399 20.960 1.00 6.14 196 HIS A CA 1
ATOM 1410 C C . HIS A 1 181 ? 43.954 62.717 21.316 1.00 5.44 196 HIS A C 1
ATOM 1411 O O . HIS A 1 181 ? 44.852 62.663 20.474 1.00 5.78 196 HIS A O 1
ATOM 1418 N N . GLU A 1 182 ? 44.171 63.045 22.578 1.00 6.10 197 GLU A N 1
ATOM 1419 C CA . GLU A 1 182 ? 45.511 63.270 23.089 1.00 6.18 197 GLU A CA 1
ATOM 1420 C C . GLU A 1 182 ? 46.360 62.014 22.945 1.00 5.70 197 GLU A C 1
ATOM 1421 O O . GLU A 1 182 ? 45.903 60.898 23.233 1.00 5.98 197 GLU A O 1
ATOM 1427 N N . VAL A 1 183 ? 47.610 62.200 22.529 1.00 5.67 198 VAL A N 1
ATOM 1428 C CA . VAL A 1 183 ? 48.595 61.120 22.558 1.00 5.71 198 VAL A CA 1
ATOM 1429 C C . VAL A 1 183 ? 49.820 61.454 23.422 1.00 5.88 198 VAL A C 1
ATOM 1430 O O . VAL A 1 183 ? 50.592 60.567 23.750 1.00 6.56 198 VAL A O 1
ATOM 1434 N N . PHE A 1 184 ? 50.002 62.726 23.780 1.00 6.52 199 PHE A N 1
ATOM 1435 C CA . PHE A 1 184 ? 51.088 63.141 24.673 1.00 6.64 199 PHE A CA 1
ATOM 1436 C C . PHE A 1 184 ? 50.728 64.511 25.232 1.00 6.33 199 PHE A C 1
ATOM 1437 O O . PHE A 1 184 ? 50.085 65.307 24.550 1.00 7.08 199 PHE A O 1
ATOM 1445 N N . ARG A 1 185 ? 51.144 64.794 26.460 1.00 6.69 200 ARG A N 1
ATOM 1446 C CA . ARG A 1 185 ? 50.926 66.118 27.030 1.00 6.92 200 ARG A CA 1
ATOM 1447 C C . ARG A 1 185 ? 52.099 66.529 27.909 1.00 7.12 200 ARG A C 1
ATOM 1448 O O . ARG A 1 185 ? 52.829 65.683 28.431 1.00 7.77 200 ARG A O 1
ATOM 1456 N N . MET A 1 186 ? 52.269 67.838 28.066 1.00 7.18 201 MET A N 1
ATOM 1457 C CA . MET A 1 186 ? 53.265 68.367 28.989 1.00 8.04 201 MET A CA 1
ATOM 1458 C C . MET A 1 186 ? 52.797 69.711 29.508 1.00 8.16 201 MET A C 1
ATOM 1459 O O . MET A 1 186 ? 52.548 70.630 28.722 1.00 8.08 201 MET A O 1
ATOM 1464 N N . GLN A 1 187 ? 52.664 69.829 30.827 1.00 8.69 202 GLN A N 1
ATOM 1465 C CA . GLN A 1 187 ? 52.306 71.109 31.432 1.00 9.41 202 GLN A CA 1
ATOM 1466 C C . GLN A 1 187 ? 53.435 72.118 31.267 1.00 9.13 202 GLN A C 1
ATOM 1467 O O . GLN A 1 187 ? 54.604 71.772 31.408 1.00 9.36 202 GLN A O 1
ATOM 1473 N N . PHE A 1 188 ? 53.091 73.376 31.016 1.00 9.15 203 PHE A N 1
ATOM 1474 C CA . PHE A 1 188 ? 54.111 74.424 30.997 1.00 8.91 203 PHE A CA 1
ATOM 1475 C C . PHE A 1 188 ? 54.866 74.484 32.324 1.00 9.55 203 PHE A C 1
ATOM 1476 O O . PHE A 1 188 ? 56.070 74.730 32.352 1.00 10.32 203 PHE A O 1
ATOM 1484 N N . ALA A 1 189 ? 54.158 74.226 33.418 1.00 10.19 204 ALA A N 1
ATOM 1485 C CA . ALA A 1 189 ? 54.754 74.273 34.749 1.00 11.68 204 ALA A CA 1
ATOM 1486 C C . ALA A 1 189 ? 55.817 73.192 34.940 1.00 11.62 204 ALA A C 1
ATOM 1487 O O . ALA A 1 189 ? 56.662 73.309 35.825 1.00 13.41 204 ALA A O 1
ATOM 1489 N N . ASP A 1 190 ? 55.769 72.140 34.121 1.00 11.40 205 ASP A N 1
ATOM 1490 C CA . ASP A 1 190 ? 56.725 71.045 34.221 1.00 11.97 205 ASP A CA 1
ATOM 1491 C C . ASP A 1 190 ? 57.832 71.117 33.170 1.00 12.22 205 ASP A C 1
ATOM 1492 O O . ASP A 1 190 ? 58.721 70.266 33.152 1.00 13.94 205 ASP A O 1
ATOM 1497 N N . TYR A 1 191 ? 57.769 72.109 32.285 1.00 12.07 206 TYR A N 1
ATOM 1498 C CA . TYR A 1 191 ? 58.788 72.252 31.252 1.00 11.63 206 TYR A CA 1
ATOM 1499 C C . TYR A 1 191 ? 59.908 73.139 31.779 1.00 12.20 206 TYR A C 1
ATOM 1500 O O . TYR A 1 191 ? 59.801 74.366 31.800 1.00 12.28 206 TYR A O 1
ATOM 1509 N N . LYS A 1 192 ? 60.978 72.494 32.230 1.00 13.56 207 LYS A N 1
ATOM 1510 C CA . LYS A 1 192 ? 62.078 73.175 32.894 1.00 15.56 207 LYS A CA 1
ATOM 1511 C C . LYS A 1 192 ? 63.405 72.684 32.325 1.00 16.44 207 LYS A C 1
ATOM 1512 O O . LYS A 1 192 ? 64.170 72.011 33.018 1.00 17.76 207 LYS A O 1
ATOM 1518 N N . PRO A 1 193 ? 63.686 73.018 31.055 1.00 16.86 208 PRO A N 1
ATOM 1519 C CA . PRO A 1 193 ? 64.831 72.427 30.347 1.00 19.00 208 PRO A CA 1
ATOM 1520 C C . PRO A 1 193 ? 66.184 72.714 31.003 1.00 20.80 208 PRO A C 1
ATOM 1521 O O . PRO A 1 193 ? 67.071 71.861 30.956 1.00 22.74 208 PRO A O 1
ATOM 1525 N N . GLN A 1 194 ? 66.338 73.892 31.600 1.00 21.17 209 GLN A N 1
ATOM 1526 C CA . GLN A 1 194 ? 67.545 74.211 32.352 1.00 22.59 209 GLN A CA 1
ATOM 1527 C C . GLN A 1 194 ? 67.229 74.464 33.826 1.00 22.76 209 GLN A C 1
ATOM 1528 O O . GLN A 1 194 ? 67.879 75.280 34.483 1.00 24.14 209 GLN A O 1
ATOM 1534 N N . GLY A 1 195 ? 66.226 73.755 34.335 1.00 22.37 210 GLY A N 1
ATOM 1535 C CA . GLY A 1 195 ? 65.903 73.787 35.749 1.00 22.14 210 GLY A CA 1
ATOM 1536 C C . GLY A 1 195 ? 64.855 74.811 36.143 1.00 21.49 210 GLY A C 1
ATOM 1537 O O . GLY A 1 195 ? 64.403 74.821 37.288 1.00 22.61 210 GLY A O 1
ATOM 1538 N N . GLU A 1 196 ? 64.464 75.671 35.202 1.00 19.73 211 GLU A N 1
ATOM 1539 C CA . GLU A 1 196 ? 63.514 76.742 35.495 1.00 19.85 211 GLU A CA 1
ATOM 1540 C C . GLU A 1 196 ? 62.400 76.801 34.460 1.00 17.85 211 GLU A C 1
ATOM 1541 O O . GLU A 1 196 ? 62.599 76.460 33.293 1.00 17.80 211 GLU A O 1
ATOM 1547 N N . VAL A 1 197 ? 61.226 77.247 34.891 1.00 16.65 212 VAL A N 1
ATOM 1548 C CA . VAL A 1 197 ? 60.106 77.431 33.980 1.00 16.08 212 VAL A CA 1
ATOM 1549 C C . VAL A 1 197 ? 60.439 78.486 32.922 1.00 15.41 212 VAL A C 1
ATOM 1550 O O . VAL A 1 197 ? 61.017 79.534 33.226 1.00 17.26 212 VAL A O 1
ATOM 1554 N N . VAL A 1 198 ? 60.073 78.189 31.678 1.00 13.78 213 VAL A N 1
ATOM 1555 C CA . VAL A 1 198 ? 60.275 79.091 30.552 1.00 12.90 213 VAL A CA 1
ATOM 1556 C C . VAL A 1 198 ? 58.967 79.785 30.171 1.00 12.05 213 VAL A C 1
ATOM 1557 O O . VAL A 1 198 ? 58.927 81.002 29.976 1.00 13.01 213 VAL A O 1
ATOM 1561 N N . PHE A 1 199 ? 57.900 78.997 30.078 1.00 11.37 214 PHE A N 1
ATOM 1562 C CA . PHE A 1 199 ? 56.592 79.488 29.654 1.00 11.26 214 PHE A CA 1
ATOM 1563 C C . PHE A 1 199 ? 55.620 79.544 30.821 1.00 11.27 214 PHE A C 1
ATOM 1564 O O . PHE A 1 199 ? 55.386 78.536 31.489 1.00 11.84 214 PHE A O 1
ATOM 1572 N N . LYS A 1 200 ? 55.054 80.728 31.057 1.00 12.30 215 LYS A N 1
ATOM 1573 C CA . LYS A 1 200 ? 54.052 80.919 32.103 1.00 14.11 215 LYS A CA 1
ATOM 1574 C C . LYS A 1 200 ? 52.847 81.695 31.578 1.00 12.99 215 LYS A C 1
ATOM 1575 O O . LYS A 1 200 ? 52.526 82.766 32.095 1.00 12.94 215 LYS A O 1
ATOM 1581 N N . PRO A 1 201 ? 52.167 81.161 30.550 1.00 11.74 216 PRO A N 1
ATOM 1582 C CA . PRO A 1 201 ? 50.959 81.841 30.082 1.00 11.03 216 PRO A CA 1
ATOM 1583 C C . PRO A 1 201 ? 49.834 81.630 31.088 1.00 10.54 216 PRO A C 1
ATOM 1584 O O . PRO A 1 201 ? 50.034 80.975 32.109 1.00 11.25 216 PRO A O 1
ATOM 1588 N N . ALA A 1 202 ? 48.665 82.184 30.803 1.00 9.34 217 ALA A N 1
ATOM 1589 C CA . ALA A 1 202 ? 47.531 82.074 31.715 1.00 9.34 217 ALA A CA 1
ATOM 1590 C C . ALA A 1 202 ? 47.205 80.624 32.048 1.00 9.09 217 ALA A C 1
ATOM 1591 O O . ALA A 1 202 ? 47.385 79.722 31.226 1.00 8.80 217 ALA A O 1
ATOM 1593 N N . ALA A 1 203 ? 46.686 80.420 33.253 1.00 9.72 218 ALA A N 1
ATOM 1594 C CA . ALA A 1 203 ? 46.416 79.083 33.772 1.00 11.00 218 ALA A CA 1
ATOM 1595 C C . ALA A 1 203 ? 45.584 78.163 32.858 1.00 10.29 218 ALA A C 1
ATOM 1596 O O . ALA A 1 203 ? 45.879 76.969 32.772 1.00 10.49 218 ALA A O 1
ATOM 1598 N N . PRO A 1 204 ? 44.546 78.698 32.177 1.00 10.30 219 PRO A N 1
ATOM 1599 C CA . PRO A 1 204 ? 43.734 77.788 31.355 1.00 10.77 219 PRO A CA 1
ATOM 1600 C C . PRO A 1 204 ? 44.465 77.123 30.194 1.00 9.23 219 PRO A C 1
ATOM 1601 O O . PRO A 1 204 ? 43.972 76.121 29.689 1.00 9.67 219 PRO A O 1
ATOM 1605 N N . HIS A 1 205 ? 45.602 77.652 29.758 1.00 8.78 220 HIS A N 1
ATOM 1606 C CA . HIS A 1 205 ? 46.314 76.999 28.661 1.00 8.74 220 HIS A CA 1
ATOM 1607 C C . HIS A 1 205 ? 46.885 75.644 29.064 1.00 8.44 220 HIS A C 1
ATOM 1608 O O . HIS A 1 205 ? 46.884 74.711 28.255 1.00 8.42 220 HIS A O 1
ATOM 1615 N N . VAL A 1 206 ? 47.375 75.573 30.304 1.00 8.77 221 VAL A N 1
ATOM 1616 C CA . VAL A 1 206 ? 47.943 74.373 30.933 1.00 8.90 221 VAL A CA 1
ATOM 1617 C C . VAL A 1 206 ? 49.265 73.904 30.338 1.00 7.92 221 VAL A C 1
ATOM 1618 O O . VAL A 1 206 ? 50.258 73.791 31.053 1.00 8.54 221 VAL A O 1
ATOM 1622 N N . GLY A 1 207 ? 49.286 73.621 29.040 1.00 7.77 222 GLY A N 1
ATOM 1623 C CA . GLY A 1 207 ? 50.473 73.068 28.427 1.00 7.91 222 GLY A CA 1
ATOM 1624 C C . GLY A 1 207 ? 50.214 72.644 27.004 1.00 7.11 222 GLY A C 1
ATOM 1625 O O . GLY A 1 207 ? 49.189 72.988 26.414 1.00 7.93 222 GLY A O 1
ATOM 1626 N N . ILE A 1 208 ? 51.153 71.890 26.450 1.00 7.35 223 ILE A N 1
ATOM 1627 C CA . ILE A 1 208 ? 50.976 71.374 25.110 1.00 8.38 223 ILE A CA 1
ATOM 1628 C C . ILE A 1 208 ? 50.285 70.013 25.164 1.00 7.01 223 ILE A C 1
ATOM 1629 O O . ILE A 1 208 ? 50.454 69.252 26.123 1.00 7.17 223 ILE A O 1
ATOM 1634 N N . GLN A 1 209 ? 49.492 69.730 24.138 1.00 6.76 224 GLN A N 1
ATOM 1635 C CA . GLN A 1 209 ? 48.943 68.400 23.924 1.00 6.50 224 GLN A CA 1
ATOM 1636 C C . GLN A 1 209 ? 49.152 68.044 22.470 1.00 6.09 224 GLN A C 1
ATOM 1637 O O . GLN A 1 209 ? 48.752 68.795 21.574 1.00 7.15 224 GLN A O 1
ATOM 1643 N N . VAL A 1 210 ? 49.803 66.911 22.233 1.00 6.50 225 VAL A N 1
ATOM 1644 C CA . VAL A 1 210 ? 49.873 66.364 20.891 1.00 6.65 225 VAL A CA 1
ATOM 1645 C C . VAL A 1 210 ? 48.598 65.561 20.674 1.00 6.13 225 VAL A C 1
ATOM 1646 O O . VAL A 1 210 ? 48.260 64.694 21.479 1.00 6.57 225 VAL A O 1
ATOM 1650 N N . MET A 1 211 ? 47.890 65.873 19.590 1.00 5.75 226 MET A N 1
ATOM 1651 C CA . MET A 1 211 ? 46.613 65.259 19.270 1.00 5.91 226 MET A CA 1
ATOM 1652 C C . MET A 1 211 ? 46.745 64.410 18.017 1.00 6.22 226 MET A C 1
ATOM 1653 O O . MET A 1 211 ? 47.522 64.736 17.124 1.00 7.65 226 MET A O 1
ATOM 1658 N N . ALA A 1 212 ? 45.982 63.325 17.943 1.00 5.90 227 ALA A N 1
ATOM 1659 C CA . ALA A 1 212 ? 46.003 62.474 16.765 1.00 6.71 227 ALA A CA 1
ATOM 1660 C C . ALA A 1 212 ? 44.606 61.996 16.415 1.00 6.11 227 ALA A C 1
ATOM 1661 O O . ALA A 1 212 ? 43.757 61.812 17.290 1.00 6.63 227 ALA A O 1
ATOM 1663 N N . LYS A 1 213 ? 44.380 61.787 15.123 1.00 5.93 228 LYS A N 1
ATOM 1664 C CA . LYS A 1 213 ? 43.177 61.136 14.647 1.00 6.70 228 LYS A CA 1
ATOM 1665 C C . LYS A 1 213 ? 43.564 60.084 13.631 1.00 6.69 228 LYS A C 1
ATOM 1666 O O . LYS A 1 213 ? 44.424 60.320 12.786 1.00 7.30 228 LYS A O 1
ATOM 1672 N N . GLU A 1 214 ? 42.918 58.927 13.726 1.00 7.42 229 GLU A N 1
ATOM 1673 C CA . GLU A 1 214 ? 43.069 57.864 12.753 1.00 7.88 229 GLU A CA 1
ATOM 1674 C C . GLU A 1 214 ? 41.834 57.932 11.878 1.00 7.84 229 GLU A C 1
ATOM 1675 O O . GLU A 1 214 ? 40.714 57.788 12.363 1.00 7.97 229 GLU A O 1
ATOM 1681 N N . VAL A 1 215 ? 42.039 58.198 10.594 1.00 8.70 230 VAL A N 1
ATOM 1682 C CA . VAL A 1 215 ? 40.942 58.480 9.693 1.00 11.68 230 VAL A CA 1
ATOM 1683 C C . VAL A 1 215 ? 40.761 57.334 8.727 1.00 12.63 230 VAL A C 1
ATOM 1684 O O . VAL A 1 215 ? 41.718 56.953 8.049 1.00 12.49 230 VAL A O 1
#

InterPro domains:
  IPR000182 GNAT domain [PF00583] (181-230)
  IPR000182 GNAT domain [PS51186] (181-254)
  IPR016181 Acyl-CoA N-acyltransferase [SSF55729] (57-242)

CATH classification: 3.40.630.30

B-factor: mean 13.49, std 6.44, range [5.44, 44.85]

GO terms:
  GO:0005829 cytosol (C, IDA)
  GO:0004059 aralkylamine N-acetyltransferase activity (F, IDA)
  GO:0004060 arylamine N-acetyltransferase activity (F, IDA)
  GO:0006584 catecholamine metabolic process (P, IDA)
  GO:0045187 regulation of circadian sleep/wake cycle, sleep (P, TAS)
  GO:0042420 dopamine catabolic process (P, IMP)
  GO:0042429 serotonin catabolic process (P, IMP)
  GO:0030431 sleep (P, IMP)
  GO:0007593 chitin-based cuticle sclerotization (P, IMP)
  GO:0005515 protein binding (F, IPI)
  GO:0005634 nucleus (C, EXP)
  GO:0005737 cytoplasm (C, EXP)
  GO:0004059 aralkylamine N-acetyltransferase activity (F, EXP)

Solvent-accessible surface area: 11223 Å² total; per-residue (Å²): 127,53,70,12,71,64,3,72,109,138,19,11,155,51,0,17,58,12,0,100,72,31,24,11,143,54,21,28,7,3,75,77,16,103,6,46,146,1,123,47,4,18,128,61,0,69,136,6,11,106,52,87,0,1,12,24,0,16,17,171,168,55,87,27,2,0,0,0,0,0,0,63,39,141,66,58,59,150,119,69,107,111,145,90,50,6,113,103,12,162,30,102,76,5,90,93,7,11,38,1,38,9,46,7,120,92,112,29,56,12,9,112,62,29,99,137,34,83,49,0,0,17,4,63,6,45,6,16,22,71,134,63,112,84,115,36,3,20,5,96,0,0,93,78,0,38,66,28,1,172,117,79,60,12,68,2,0,22,6,51,7,21,1,48,111,38,0,133,52,0,84,157,31,43,8,84,54,34,46,162,19,91,7,60,93,3,108,52,158,49,130,46,40,1,143,25,65,89,65,28,82,3,1,18,2,0,0,45,99,89

Sequence (210 aa):
PYTIELIQPEDGEAVIAMLKTFFFKDEPLNTFLDLGECKELEKYSLKPLPDNCSYKAVNKKGEIIGVFLNGLMRRPSPDDVPEKAADSCEHPKFKKILSLMDHVEEQFNIFDVYPDEELILDGKILSVDTNYRGLGIAGRLTERAYEYMRENGINVYHVLCSSHYSARVMEKLGFHEVFRMQFADYKPQGEVVFKPAAPHVGIQVMAKEV

Radius of gyration: 16.57 Å; Cα contacts (8 Å, |Δi|>4): 343; chains: 1; bounding box: 40×40×41 Å

Secondary structure (DSSP, 8-state):
-EEEEEPPGGGHHHHHHHHHHTHHHHSHHHHHHT--S-HHHHHHHHTTGGGS--EEEEETTS-EEEEEEEEEEEPPPTT-----GGGG---HHHHHHHHHHHHHHHH--HHHH-TT-SEEEEEEEEEE-GGGTTSSHHHHHHHHHHHHHHHHT--EEEEEESSHHHHHHHHHTT-EEEEEEEGGG--TTSS------GGG-EEEEEEEE-

Foldseek 3Di:
DKDKDWDDLVCLVLVVVQCVVWVCCDQQLNVQLVQPDAVPVSVVQSVANVQRQKIFIADPVGHTFKIWRKHKDFDADPPHDDDQPLVPGPRVSVSVVSNVVSVCCVVDPVCVVPVVDGIAMEGDDITGHPVCPPVCPSLVRVVSSVVVCVVPVHFKYKYKGFFVVVVVVVVVSPKDFDDWDFLCRPQPPHDRDDDTDPRRGGMTIIMGGD

Organism: Drosophila melanogaster (NCBI:txid7227)